Protein AF-A0A430QRF0-F1 (afdb_monomer_lite)

Structure (mmCIF, N/CA/C/O backbone):
data_AF-A0A430QRF0-F1
#
_entry.id   AF-A0A430QRF0-F1
#
loop_
_atom_site.group_PDB
_atom_site.id
_atom_site.type_symbol
_atom_site.label_atom_id
_atom_site.label_alt_id
_atom_site.label_comp_id
_atom_site.label_asym_id
_atom_site.label_entity_id
_atom_site.label_seq_id
_atom_site.pdbx_PDB_ins_code
_atom_site.Cartn_x
_atom_site.Cartn_y
_atom_site.Cartn_z
_atom_site.occupancy
_atom_site.B_iso_or_equiv
_atom_site.auth_seq_id
_atom_site.auth_comp_id
_atom_site.auth_asym_id
_atom_site.auth_atom_id
_atom_site.pdbx_PDB_model_num
ATOM 1 N N . ARG A 1 1 ? 27.141 -0.034 -28.217 1.00 48.72 1 ARG A N 1
ATOM 2 C CA . ARG A 1 1 ? 25.993 0.742 -27.684 1.00 48.72 1 ARG A CA 1
ATOM 3 C C . ARG A 1 1 ? 25.628 0.116 -26.347 1.00 48.72 1 ARG A C 1
ATOM 5 O O . ARG A 1 1 ? 25.313 -1.065 -26.361 1.00 48.72 1 ARG A O 1
ATOM 12 N N . GLN A 1 2 ? 25.743 0.831 -25.224 1.00 51.09 2 GLN A N 1
ATOM 13 C CA . GLN A 1 2 ? 25.162 0.348 -23.965 1.00 51.09 2 GLN A CA 1
ATOM 14 C C . GLN A 1 2 ? 23.651 0.252 -24.172 1.00 51.09 2 GLN A C 1
ATOM 16 O O . GLN A 1 2 ? 23.022 1.225 -24.588 1.00 51.09 2 GLN A O 1
ATOM 21 N N . VAL A 1 3 ? 23.090 -0.938 -23.986 1.00 66.44 3 VAL A N 1
ATOM 22 C CA . VAL A 1 3 ? 21.640 -1.117 -23.996 1.00 66.44 3 VAL A CA 1
ATOM 23 C C . VAL A 1 3 ? 21.141 -0.583 -22.659 1.00 66.44 3 VAL A C 1
ATOM 25 O O . VAL A 1 3 ? 21.601 -1.033 -21.611 1.00 66.44 3 VAL A O 1
ATOM 28 N N . ASN A 1 4 ? 20.259 0.418 -22.687 1.00 80.94 4 ASN A N 1
ATOM 29 C CA . ASN A 1 4 ? 19.573 0.836 -21.473 1.00 80.94 4 ASN A CA 1
ATOM 30 C C . ASN A 1 4 ? 18.573 -0.265 -21.098 1.00 80.94 4 ASN A C 1
ATOM 32 O O . ASN A 1 4 ? 17.562 -0.435 -21.777 1.00 80.94 4 ASN A O 1
ATOM 36 N N . ASN A 1 5 ? 18.899 -1.025 -20.055 1.00 89.75 5 ASN A N 1
ATOM 37 C CA . ASN A 1 5 ? 18.085 -2.120 -19.524 1.00 89.75 5 ASN A CA 1
ATOM 38 C C . ASN A 1 5 ? 17.090 -1.641 -18.446 1.00 89.75 5 ASN A C 1
ATOM 40 O O . ASN A 1 5 ? 16.493 -2.460 -17.751 1.00 89.75 5 ASN A O 1
ATOM 44 N N . TRP A 1 6 ? 16.939 -0.324 -18.269 1.00 93.00 6 TRP A N 1
ATOM 45 C CA . TRP A 1 6 ? 15.932 0.261 -17.389 1.00 93.00 6 TRP A CA 1
ATOM 46 C C . TRP A 1 6 ? 14.626 0.492 -18.136 1.00 93.00 6 TRP A C 1
ATOM 48 O O . TRP A 1 6 ? 14.606 1.033 -19.243 1.00 93.00 6 TRP A O 1
ATOM 58 N N . HIS A 1 7 ? 13.534 0.090 -17.498 1.00 93.19 7 HIS A N 1
ATOM 59 C CA . HIS A 1 7 ? 12.187 0.165 -18.034 1.00 93.19 7 HIS A CA 1
ATOM 60 C C . HIS A 1 7 ? 11.284 0.900 -17.046 1.00 93.19 7 HIS A C 1
ATOM 62 O O . HIS A 1 7 ? 11.226 0.537 -15.872 1.00 93.19 7 HIS A O 1
ATOM 68 N N . SER A 1 8 ? 10.568 1.921 -17.514 1.00 93.94 8 SER A N 1
ATOM 69 C CA . SER A 1 8 ? 9.625 2.670 -16.682 1.00 93.94 8 SER A CA 1
ATOM 70 C C . SER A 1 8 ? 8.331 1.884 -16.464 1.00 93.94 8 SER A C 1
ATOM 72 O O . SER A 1 8 ? 7.794 1.264 -17.385 1.00 93.94 8 SER A O 1
ATOM 74 N N . ILE A 1 9 ? 7.814 1.938 -15.243 1.00 95.44 9 ILE A N 1
ATOM 75 C CA . ILE A 1 9 ? 6.482 1.465 -14.881 1.00 95.44 9 ILE A CA 1
ATOM 76 C C . ILE A 1 9 ? 5.487 2.575 -15.262 1.00 95.44 9 ILE A C 1
ATOM 78 O O . ILE A 1 9 ? 5.660 3.707 -14.809 1.00 95.44 9 ILE A O 1
ATOM 82 N N . PRO A 1 10 ? 4.460 2.299 -16.087 1.00 93.44 10 PRO A N 1
ATOM 83 C CA . PRO A 1 10 ? 3.543 3.314 -16.604 1.00 93.44 10 PRO A CA 1
ATOM 84 C C . PRO A 1 10 ? 2.460 3.677 -15.573 1.00 93.44 10 PRO A C 1
ATOM 86 O O . PRO A 1 10 ? 1.271 3.483 -15.811 1.00 93.44 10 PRO A O 1
ATOM 89 N N . VAL A 1 11 ? 2.874 4.168 -14.405 1.00 94.94 11 VAL A N 1
ATOM 90 C CA . VAL A 1 11 ? 1.997 4.626 -13.318 1.00 94.94 11 VAL A CA 1
ATOM 91 C C . VAL A 1 11 ? 2.372 6.061 -12.966 1.00 94.94 11 VAL A C 1
ATOM 93 O O . VAL A 1 11 ? 3.556 6.400 -12.941 1.00 94.94 11 VAL A O 1
ATOM 96 N N . ASP A 1 12 ? 1.365 6.904 -12.726 1.00 93.25 12 ASP A N 1
ATOM 97 C CA . ASP A 1 12 ? 1.581 8.292 -12.317 1.00 93.25 12 ASP A CA 1
ATOM 98 C C . ASP A 1 12 ? 2.392 8.322 -11.005 1.00 93.25 12 ASP A C 1
ATOM 100 O O . ASP A 1 12 ? 2.060 7.583 -10.074 1.00 93.25 12 ASP A O 1
ATOM 104 N N . PRO A 1 13 ? 3.440 9.149 -10.887 1.00 90.94 13 PRO A N 1
ATOM 105 C CA . PRO A 1 13 ? 4.227 9.253 -9.657 1.00 90.94 13 PRO A CA 1
ATOM 106 C C . PRO A 1 13 ? 3.409 9.665 -8.418 1.00 90.94 13 PRO A C 1
ATOM 108 O O . PRO A 1 13 ? 3.788 9.349 -7.292 1.00 90.94 13 PRO A O 1
ATOM 111 N N . GLN A 1 14 ? 2.240 10.294 -8.598 1.00 89.69 14 GLN A N 1
ATOM 112 C CA . GLN A 1 14 ? 1.289 10.557 -7.509 1.00 89.69 14 GLN A CA 1
ATOM 113 C C . GLN A 1 14 ? 0.604 9.289 -6.978 1.00 89.69 14 GLN A C 1
ATOM 115 O O . GLN A 1 14 ? 0.153 9.280 -5.832 1.00 89.69 14 GLN A O 1
ATOM 120 N N . ASP A 1 15 ? 0.560 8.229 -7.788 1.00 94.56 15 ASP A N 1
ATOM 121 C CA . ASP A 1 15 ? -0.018 6.920 -7.473 1.00 94.56 15 ASP A CA 1
ATOM 122 C C . ASP A 1 15 ? 1.041 5.850 -7.171 1.00 94.56 15 ASP A C 1
ATOM 124 O O . ASP A 1 15 ? 0.696 4.740 -6.745 1.00 94.56 15 ASP A O 1
ATOM 128 N N . PHE A 1 16 ? 2.325 6.155 -7.388 1.00 96.88 16 PHE A N 1
ATOM 129 C CA . PHE A 1 16 ? 3.428 5.280 -7.012 1.00 96.88 16 PHE A CA 1
ATOM 130 C C . PHE A 1 16 ? 4.724 6.041 -6.699 1.00 96.88 16 PHE A C 1
ATOM 132 O O . PHE A 1 16 ? 5.455 6.479 -7.586 1.00 96.88 16 PHE A O 1
ATOM 139 N N . ASN A 1 17 ? 5.052 6.090 -5.412 1.00 95.94 17 ASN A N 1
ATOM 140 C CA . ASN A 1 17 ? 6.322 6.560 -4.889 1.00 95.94 17 ASN A CA 1
ATOM 141 C C . ASN A 1 17 ? 7.080 5.384 -4.261 1.00 95.94 17 ASN A C 1
ATOM 143 O O . ASN A 1 17 ? 6.614 4.752 -3.308 1.00 95.94 17 ASN A O 1
ATOM 147 N N . LEU A 1 18 ? 8.248 5.066 -4.815 1.00 96.44 18 LEU A N 1
ATOM 148 C CA . LEU A 1 18 ? 9.056 3.920 -4.415 1.00 96.44 18 LEU A CA 1
ATOM 149 C C . LEU A 1 18 ? 9.612 4.093 -3.001 1.00 96.44 18 LEU A C 1
ATOM 151 O O . LEU A 1 18 ? 9.604 3.144 -2.216 1.00 96.44 18 LEU A O 1
ATOM 155 N N 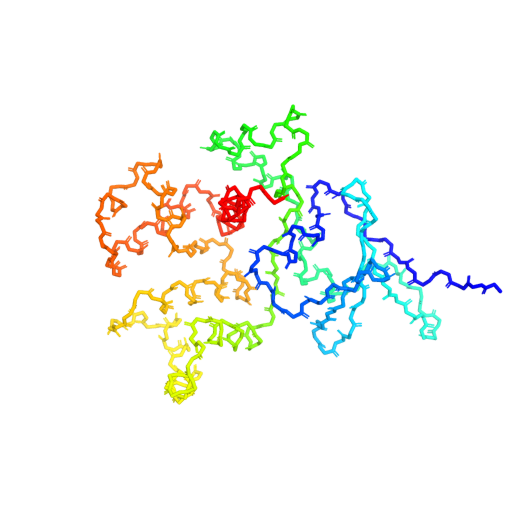. PHE A 1 19 ? 10.077 5.298 -2.664 1.00 93.75 19 PHE A N 1
ATOM 156 C CA . PHE A 1 19 ? 10.703 5.569 -1.375 1.00 93.75 19 PHE A CA 1
ATOM 157 C C . PHE A 1 19 ? 9.706 5.433 -0.223 1.00 93.75 19 PHE A C 1
ATOM 159 O O . PHE A 1 19 ? 9.991 4.718 0.741 1.00 93.75 19 PHE A O 1
ATOM 166 N N . SER A 1 20 ? 8.542 6.081 -0.320 1.00 93.56 20 SER A N 1
ATOM 167 C CA . SER A 1 20 ? 7.502 6.022 0.709 1.00 93.56 20 SER A CA 1
ATOM 168 C C . SER A 1 20 ? 6.922 4.613 0.824 1.00 93.56 20 SER A C 1
ATOM 170 O O . SER A 1 20 ? 6.750 4.111 1.933 1.00 93.56 20 SER A O 1
ATOM 172 N N . THR A 1 21 ? 6.739 3.915 -0.302 1.00 96.56 21 THR A N 1
ATOM 173 C CA . THR A 1 21 ? 6.274 2.522 -0.331 1.00 96.56 21 THR A CA 1
ATOM 174 C C . THR A 1 21 ? 7.248 1.584 0.385 1.00 96.56 21 THR A C 1
ATOM 176 O O . THR A 1 21 ? 6.840 0.864 1.297 1.00 96.56 21 THR A O 1
ATOM 179 N N . LEU A 1 22 ? 8.538 1.598 0.035 1.00 93.94 22 LEU A N 1
ATOM 180 C CA . LEU A 1 22 ? 9.517 0.656 0.594 1.00 93.94 22 LEU A CA 1
ATOM 181 C C . LEU A 1 22 ? 9.973 1.013 2.019 1.00 93.94 22 LEU A C 1
ATOM 183 O O . LEU A 1 22 ? 10.337 0.116 2.773 1.00 93.94 22 LEU A O 1
ATOM 187 N N . ASN A 1 23 ? 9.886 2.284 2.432 1.00 89.50 23 ASN A N 1
ATOM 188 C CA . ASN A 1 23 ? 10.209 2.724 3.801 1.00 89.50 23 ASN A CA 1
ATOM 189 C C . ASN A 1 23 ? 8.992 2.855 4.730 1.00 89.50 23 ASN A C 1
ATOM 191 O O . ASN A 1 23 ? 9.114 3.375 5.842 1.00 89.50 23 ASN A O 1
ATOM 195 N N . SER A 1 24 ? 7.823 2.381 4.305 1.00 89.44 24 SER A N 1
ATOM 196 C CA . SER A 1 24 ? 6.582 2.455 5.089 1.00 89.44 24 SER A CA 1
ATOM 197 C C . SER A 1 24 ? 6.521 1.506 6.291 1.00 89.44 24 SER A C 1
ATOM 199 O O . SER A 1 24 ? 5.570 1.557 7.065 1.00 89.44 24 SER A O 1
ATOM 201 N N . GLY A 1 25 ? 7.523 0.636 6.464 1.00 84.12 25 GLY A N 1
ATOM 202 C CA . GLY A 1 25 ? 7.520 -0.417 7.483 1.00 84.12 25 GLY A CA 1
ATOM 203 C C . GLY A 1 25 ? 6.726 -1.665 7.084 1.00 84.12 25 GLY A C 1
ATOM 204 O O . GLY A 1 25 ? 6.514 -2.535 7.923 1.00 84.12 25 GLY A O 1
ATOM 205 N N . GLN A 1 26 ? 6.295 -1.758 5.821 1.00 89.50 26 GLN A N 1
ATOM 206 C CA . GLN A 1 26 ? 5.634 -2.943 5.272 1.00 89.50 26 GLN A CA 1
ATOM 207 C C . GLN A 1 26 ? 6.632 -4.058 4.944 1.00 89.50 26 GLN A C 1
ATOM 209 O O . GLN A 1 26 ? 6.412 -5.208 5.312 1.00 89.50 26 GLN A O 1
ATOM 214 N N . ALA A 1 27 ? 7.729 -3.718 4.262 1.00 86.38 27 ALA A N 1
ATOM 215 C CA . ALA A 1 27 ? 8.743 -4.664 3.810 1.00 86.38 27 ALA A CA 1
ATOM 216 C C . ALA A 1 27 ? 10.122 -4.303 4.371 1.00 86.38 27 ALA A C 1
ATOM 218 O O . ALA A 1 27 ? 10.497 -3.135 4.423 1.00 86.38 27 ALA A O 1
ATOM 219 N N . PHE A 1 28 ? 10.899 -5.323 4.742 1.00 82.00 28 PHE A N 1
ATOM 220 C CA . PHE A 1 28 ? 12.223 -5.162 5.367 1.00 82.00 28 PHE A CA 1
ATOM 221 C C . PHE A 1 28 ? 13.375 -5.720 4.520 1.00 82.00 28 PHE A C 1
ATOM 223 O O . PHE A 1 28 ? 14.532 -5.662 4.924 1.00 82.00 28 PHE A O 1
ATOM 230 N N . ARG A 1 29 ? 13.065 -6.286 3.347 1.00 84.31 29 ARG A N 1
ATOM 231 C CA . ARG A 1 29 ? 14.031 -6.979 2.473 1.00 84.31 29 ARG A CA 1
ATOM 232 C C . ARG A 1 29 ? 14.581 -6.110 1.345 1.00 84.31 29 ARG A C 1
ATOM 234 O O . ARG A 1 29 ? 15.405 -6.574 0.564 1.00 84.31 29 ARG A O 1
ATOM 241 N N . TRP A 1 30 ? 14.109 -4.873 1.247 1.00 91.19 30 TRP A N 1
ATOM 242 C CA . TRP A 1 30 ? 14.588 -3.917 0.263 1.00 91.19 30 TRP A CA 1
ATOM 243 C C . TRP A 1 30 ? 15.784 -3.162 0.825 1.00 91.19 30 TRP A C 1
ATOM 245 O O . TRP A 1 30 ? 15.688 -2.507 1.861 1.00 91.19 30 TRP A O 1
ATOM 255 N N . ILE A 1 31 ? 16.916 -3.263 0.137 1.00 90.31 31 ILE A N 1
ATOM 256 C CA . ILE A 1 31 ? 18.163 -2.605 0.514 1.00 90.31 31 ILE A CA 1
ATOM 257 C C . ILE A 1 31 ? 18.412 -1.474 -0.475 1.00 90.31 31 ILE A C 1
ATOM 259 O O . ILE A 1 31 ? 18.453 -1.697 -1.685 1.00 90.31 31 ILE A O 1
ATOM 263 N N . PHE A 1 32 ? 18.588 -0.260 0.038 1.00 92.94 32 PHE A N 1
ATOM 264 C CA . PHE A 1 32 ? 18.951 0.886 -0.782 1.00 92.94 32 PHE A CA 1
ATOM 265 C C . PHE A 1 32 ? 20.471 0.976 -0.952 1.00 92.94 32 PHE A C 1
ATOM 267 O O . PHE A 1 32 ? 21.218 1.084 0.022 1.00 92.94 32 PHE A O 1
ATOM 274 N N . ASN A 1 33 ? 20.931 0.956 -2.198 1.00 92.75 33 ASN A N 1
ATOM 275 C CA . ASN A 1 33 ? 22.307 1.212 -2.586 1.00 92.75 33 ASN A CA 1
ATOM 276 C C . ASN A 1 33 ? 22.466 2.697 -2.940 1.00 92.75 33 ASN A C 1
ATOM 278 O O . ASN A 1 33 ? 22.107 3.130 -4.035 1.00 92.75 33 ASN A O 1
ATOM 282 N N . SER A 1 34 ? 23.038 3.474 -2.019 1.00 92.25 34 SER A N 1
ATOM 283 C CA . SER A 1 34 ? 23.223 4.922 -2.182 1.00 92.25 34 SER A CA 1
ATOM 284 C C . SER A 1 34 ? 24.232 5.303 -3.267 1.00 92.25 34 SER A C 1
ATOM 286 O O . SER A 1 34 ? 24.123 6.382 -3.838 1.00 92.25 34 SER A O 1
ATOM 288 N N . THR A 1 35 ? 25.198 4.434 -3.583 1.00 93.56 35 THR A N 1
ATOM 289 C CA . THR A 1 35 ? 26.180 4.683 -4.651 1.00 93.56 35 THR A CA 1
ATOM 290 C C . THR A 1 35 ? 25.537 4.612 -6.032 1.00 93.56 35 THR A C 1
ATOM 292 O O . THR A 1 35 ? 25.904 5.375 -6.919 1.00 93.56 35 THR A O 1
ATOM 295 N N . LEU A 1 36 ? 24.583 3.697 -6.214 1.00 92.56 36 LEU A N 1
ATOM 296 C CA . LEU A 1 36 ? 23.879 3.504 -7.482 1.00 92.56 36 LEU A CA 1
ATOM 297 C C . LEU A 1 36 ? 22.540 4.251 -7.549 1.00 92.56 36 LEU A C 1
ATOM 299 O O . LEU A 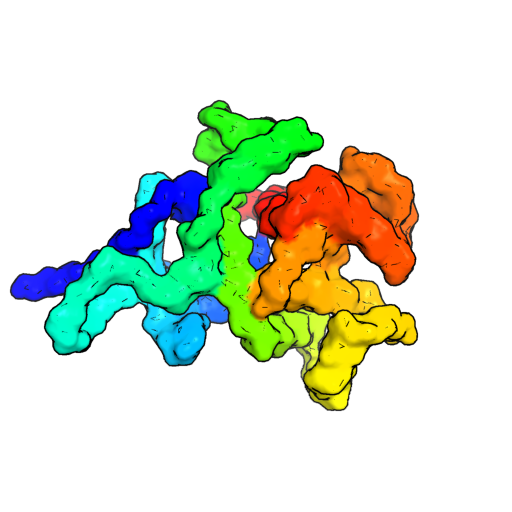1 36 ? 21.989 4.391 -8.637 1.00 92.56 36 LEU A O 1
ATOM 303 N N . ASN A 1 37 ? 22.038 4.742 -6.412 1.00 94.19 37 ASN A N 1
ATOM 304 C CA . ASN A 1 37 ? 20.685 5.277 -6.251 1.00 94.19 37 ASN A CA 1
ATOM 305 C C . ASN A 1 37 ? 19.603 4.255 -6.651 1.00 94.19 37 ASN A C 1
ATOM 307 O O . ASN A 1 37 ? 18.706 4.533 -7.446 1.00 94.19 37 ASN A O 1
ATOM 311 N N . GLU A 1 38 ? 19.719 3.036 -6.122 1.00 95.94 38 GLU A N 1
ATOM 312 C CA . GLU A 1 38 ? 18.862 1.904 -6.482 1.00 95.94 38 GLU A CA 1
ATOM 313 C C . GLU A 1 38 ? 18.392 1.128 -5.256 1.00 95.94 38 GLU A C 1
ATOM 315 O O . GLU A 1 38 ? 19.115 0.971 -4.278 1.00 95.94 38 GLU A O 1
ATOM 320 N N . TRP A 1 39 ? 17.199 0.563 -5.354 1.00 96.31 39 TRP A N 1
ATOM 321 C CA . TRP A 1 39 ? 16.641 -0.401 -4.423 1.00 96.31 39 TRP A CA 1
ATOM 322 C C . TRP A 1 39 ? 16.834 -1.812 -4.955 1.00 96.31 39 TRP A C 1
ATOM 324 O O . TRP A 1 39 ? 16.454 -2.108 -6.086 1.00 96.31 39 TRP A O 1
ATOM 334 N N . HIS A 1 40 ? 17.388 -2.696 -4.133 1.00 95.12 40 HIS A N 1
ATOM 335 C CA . HIS A 1 40 ? 17.560 -4.112 -4.447 1.00 95.12 40 HIS A CA 1
ATOM 336 C C . HIS A 1 40 ? 16.677 -4.944 -3.524 1.00 95.12 40 HIS A C 1
ATOM 338 O O . HIS A 1 40 ? 16.671 -4.731 -2.312 1.00 95.12 40 HIS A O 1
ATOM 344 N N . GLY A 1 41 ? 15.924 -5.882 -4.086 1.00 92.50 41 GLY A N 1
ATOM 345 C CA . GLY A 1 41 ? 15.008 -6.729 -3.329 1.00 92.50 41 GLY A CA 1
ATOM 346 C C . GLY A 1 41 ? 14.665 -8.002 -4.085 1.00 92.50 41 GLY A C 1
ATOM 347 O O . GLY A 1 41 ? 14.983 -8.135 -5.264 1.00 92.50 41 GLY A O 1
ATOM 348 N N . VAL A 1 42 ? 14.034 -8.952 -3.400 1.00 90.00 42 VAL A N 1
ATOM 349 C CA . VAL A 1 42 ? 13.642 -10.239 -3.987 1.00 90.00 42 VAL A CA 1
ATOM 350 C C . VAL A 1 42 ? 12.123 -10.370 -3.961 1.00 90.00 42 VAL A C 1
ATOM 352 O O . VAL A 1 42 ? 11.505 -10.183 -2.915 1.00 90.00 42 VAL A O 1
ATOM 355 N N . ILE A 1 43 ? 11.522 -10.704 -5.100 1.00 92.25 43 ILE A N 1
ATOM 356 C CA . ILE A 1 43 ? 10.089 -11.014 -5.224 1.00 92.25 43 ILE A CA 1
ATOM 357 C C . ILE A 1 43 ? 9.988 -12.360 -5.937 1.00 92.25 43 ILE A C 1
ATOM 359 O O . ILE A 1 43 ? 10.613 -12.526 -6.982 1.00 92.25 43 ILE A O 1
ATOM 363 N N . ASN A 1 44 ? 9.240 -13.314 -5.375 1.00 87.12 44 ASN A N 1
ATOM 364 C CA . ASN A 1 44 ? 9.036 -14.652 -5.953 1.00 87.12 44 ASN A CA 1
ATOM 365 C C . ASN A 1 44 ? 10.348 -15.364 -6.351 1.00 87.12 44 ASN A C 1
ATOM 367 O O . ASN A 1 44 ? 10.420 -16.046 -7.369 1.00 87.12 44 ASN A O 1
ATOM 371 N N . GLY A 1 45 ? 11.415 -15.175 -5.565 1.00 85.31 45 GLY A N 1
ATOM 372 C CA . GLY A 1 45 ? 12.739 -15.750 -5.835 1.00 85.31 45 GLY A CA 1
ATOM 373 C C . GLY A 1 45 ? 13.579 -15.015 -6.891 1.00 85.31 45 GLY A C 1
ATOM 374 O O . GLY A 1 45 ? 14.723 -15.402 -7.123 1.00 85.31 45 GLY A O 1
ATOM 375 N N . HIS A 1 46 ? 13.072 -13.937 -7.495 1.00 89.69 46 HIS A N 1
ATOM 376 C CA . HIS A 1 46 ? 13.796 -13.123 -8.474 1.00 89.69 46 HIS A CA 1
ATOM 377 C C . HIS A 1 46 ? 14.384 -11.858 -7.843 1.00 89.69 46 HIS A C 1
ATOM 379 O O . HIS A 1 46 ? 13.690 -11.132 -7.130 1.00 89.69 46 HIS A O 1
ATOM 385 N N . LEU A 1 47 ? 15.659 -11.572 -8.131 1.00 92.38 47 LEU A N 1
ATOM 386 C CA . LEU A 1 47 ? 16.307 -10.316 -7.748 1.00 92.38 47 LEU A CA 1
ATOM 387 C C . LEU A 1 47 ? 15.823 -9.179 -8.653 1.00 92.38 47 LEU A C 1
ATOM 389 O O . LEU A 1 47 ? 16.023 -9.208 -9.867 1.00 92.38 47 LEU A O 1
ATOM 393 N N . TRP A 1 48 ? 15.273 -8.143 -8.036 1.00 95.75 48 TRP A N 1
ATOM 394 C CA . TRP A 1 48 ? 14.828 -6.923 -8.687 1.00 95.75 48 TRP A CA 1
ATOM 395 C C . TRP A 1 48 ? 15.702 -5.747 -8.277 1.00 95.75 48 TRP A C 1
ATOM 397 O O . TRP A 1 48 ? 16.028 -5.571 -7.101 1.00 95.75 48 TRP A O 1
ATOM 407 N N . ARG A 1 49 ? 16.047 -4.913 -9.262 1.00 96.81 49 ARG A N 1
ATOM 408 C CA . ARG A 1 49 ? 16.638 -3.593 -9.034 1.00 96.81 49 ARG A CA 1
ATOM 409 C C . ARG A 1 49 ? 15.638 -2.550 -9.494 1.00 96.81 49 ARG A C 1
ATOM 411 O O . ARG A 1 49 ? 15.208 -2.591 -10.645 1.00 96.81 49 ARG A O 1
ATOM 418 N N . LEU A 1 50 ? 15.272 -1.647 -8.600 1.00 97.88 50 LEU A N 1
ATOM 419 C CA . LEU A 1 50 ? 14.312 -0.579 -8.837 1.00 97.88 50 LEU A CA 1
ATOM 420 C C . LEU A 1 50 ? 14.972 0.768 -8.573 1.00 97.88 50 LEU A C 1
ATOM 422 O O . LEU A 1 50 ? 15.874 0.866 -7.745 1.00 97.88 50 LEU A O 1
ATOM 426 N N . ARG A 1 51 ? 14.510 1.821 -9.233 1.00 97.25 51 ARG A N 1
ATOM 427 C CA . ARG A 1 51 ? 14.917 3.188 -8.905 1.00 97.25 51 ARG A CA 1
ATOM 428 C C . ARG A 1 51 ? 13.809 4.176 -9.222 1.00 97.25 51 ARG A C 1
ATOM 430 O O . ARG A 1 51 ? 12.916 3.890 -10.013 1.00 97.25 51 ARG A O 1
ATOM 437 N N . GLN A 1 52 ? 13.902 5.344 -8.613 1.00 96.62 52 GLN A N 1
ATOM 438 C CA . GLN A 1 52 ? 13.080 6.504 -8.918 1.00 96.62 52 GLN A CA 1
ATOM 439 C C . GLN A 1 52 ? 13.988 7.720 -8.744 1.00 96.62 52 GLN A C 1
ATOM 441 O O . GLN A 1 52 ? 14.587 7.883 -7.684 1.00 96.62 52 GLN A O 1
ATOM 446 N N . MET A 1 53 ? 14.185 8.489 -9.816 1.00 91.75 53 MET A N 1
ATOM 447 C CA . MET A 1 53 ? 15.168 9.581 -9.825 1.00 91.75 53 MET A CA 1
ATOM 448 C C . MET A 1 53 ? 14.714 10.738 -8.931 1.00 91.75 53 MET A C 1
ATOM 450 O O . MET A 1 53 ? 15.471 11.189 -8.078 1.00 91.75 53 MET A O 1
ATOM 454 N N . GLU A 1 54 ? 13.459 11.149 -9.093 1.00 91.94 54 GLU A N 1
ATOM 455 C CA . GLU A 1 54 ? 12.749 12.104 -8.247 1.00 91.94 54 GLU A CA 1
ATOM 456 C C . GLU A 1 54 ? 11.311 11.616 -8.037 1.00 91.94 54 GLU A C 1
ATOM 458 O O . GLU A 1 54 ? 10.787 10.855 -8.854 1.00 91.94 54 GLU A O 1
ATOM 463 N N . ASP A 1 55 ? 10.633 12.107 -6.997 1.00 90.81 55 ASP A N 1
ATOM 464 C CA . ASP A 1 55 ? 9.223 11.782 -6.714 1.00 90.81 55 ASP A CA 1
ATOM 465 C C . ASP A 1 55 ? 8.272 12.170 -7.861 1.00 90.81 55 ASP A C 1
ATOM 467 O O . ASP A 1 55 ? 7.157 11.667 -7.942 1.00 90.81 55 ASP A O 1
ATOM 471 N N . SER A 1 56 ? 8.710 13.063 -8.755 1.00 90.88 56 SER A N 1
ATOM 472 C CA . SER A 1 56 ? 7.992 13.493 -9.960 1.00 90.88 56 SER A CA 1
ATOM 473 C C . SER A 1 56 ? 8.205 12.565 -11.166 1.00 90.88 56 SER A C 1
ATOM 475 O O . SER A 1 56 ? 7.571 12.747 -12.207 1.00 90.88 56 SER A O 1
ATOM 477 N N . ASN A 1 57 ? 9.109 11.586 -11.065 1.00 94.38 57 ASN A N 1
ATOM 478 C CA . ASN A 1 57 ? 9.434 10.648 -12.133 1.00 94.38 57 ASN A CA 1
ATOM 479 C C . ASN A 1 57 ? 8.784 9.279 -11.898 1.00 94.38 57 ASN A C 1
ATOM 481 O O . ASN A 1 57 ? 8.593 8.876 -10.749 1.00 94.38 57 ASN A O 1
ATOM 485 N N . PRO A 1 58 ? 8.475 8.526 -12.969 1.00 95.81 58 PRO A N 1
ATOM 486 C CA . PRO A 1 58 ? 7.985 7.162 -12.830 1.00 95.81 58 PRO A CA 1
ATOM 487 C C . PRO A 1 58 ? 9.049 6.255 -12.202 1.00 95.81 58 PRO A C 1
ATOM 489 O O . PRO A 1 58 ? 10.253 6.440 -12.399 1.00 95.81 58 PRO A O 1
ATOM 492 N N . VAL A 1 59 ? 8.589 5.231 -11.487 1.00 97.38 59 VAL A N 1
ATOM 493 C CA . VAL A 1 59 ? 9.453 4.160 -10.983 1.00 97.38 59 VAL A CA 1
ATOM 494 C C . VAL A 1 59 ? 9.979 3.333 -12.156 1.00 97.38 59 VAL A C 1
ATOM 496 O O . VAL A 1 59 ? 9.232 2.988 -13.071 1.00 97.38 59 VAL A O 1
ATOM 499 N N . GLU A 1 60 ? 11.259 2.981 -12.125 1.00 96.69 60 GLU A N 1
ATOM 500 C CA . GLU A 1 60 ? 11.912 2.156 -13.139 1.00 96.69 60 GLU A CA 1
ATOM 501 C C . GLU A 1 60 ? 12.412 0.839 -12.544 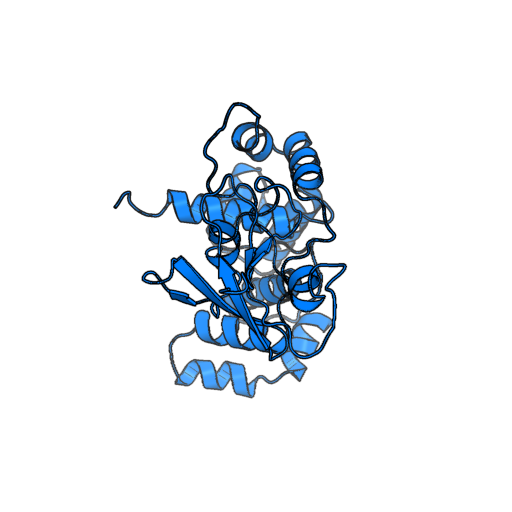1.00 96.69 60 GLU A C 1
ATOM 503 O O . GLU A 1 60 ? 12.844 0.792 -11.391 1.00 96.69 60 GLU A O 1
ATOM 508 N N . TYR A 1 61 ? 12.412 -0.222 -13.349 1.00 95.81 61 TYR A N 1
ATOM 509 C CA . TYR A 1 61 ? 13.013 -1.511 -13.011 1.00 95.81 61 TYR A CA 1
ATOM 510 C C . TYR A 1 61 ? 14.106 -1.890 -14.007 1.00 95.81 61 TYR A C 1
ATOM 512 O O . TYR A 1 61 ? 14.010 -1.611 -15.204 1.00 95.81 61 TYR A O 1
ATOM 520 N N . TYR A 1 62 ? 15.151 -2.541 -13.506 1.00 93.62 62 TYR A N 1
ATOM 521 C CA . TYR A 1 62 ? 16.191 -3.133 -14.333 1.00 93.62 62 TYR A CA 1
ATOM 522 C C . TYR A 1 62 ? 15.740 -4.510 -14.812 1.00 93.62 62 TYR A C 1
ATOM 524 O O . TYR A 1 62 ? 15.373 -5.364 -14.003 1.00 93.62 62 TYR A O 1
ATOM 532 N N . PHE A 1 63 ? 15.823 -4.752 -16.115 1.00 87.81 63 PHE A N 1
ATOM 533 C CA . PHE A 1 63 ? 15.581 -6.065 -16.694 1.00 87.81 63 PHE A CA 1
ATOM 534 C C . PHE A 1 63 ? 16.561 -6.326 -17.833 1.00 87.81 63 PHE A C 1
ATOM 536 O O . PHE A 1 63 ? 16.553 -5.652 -18.863 1.00 87.81 63 PHE A O 1
ATOM 543 N N . GLU A 1 64 ? 17.420 -7.325 -17.657 1.00 79.75 64 GLU A N 1
ATOM 544 C CA . GLU A 1 64 ? 18.334 -7.747 -18.709 1.00 79.75 64 GLU A CA 1
ATOM 545 C C . GLU A 1 64 ? 17.609 -8.705 -19.654 1.00 79.75 64 GLU A C 1
ATOM 547 O O . GLU A 1 64 ? 17.187 -9.797 -19.270 1.00 79.75 64 GLU A O 1
ATOM 552 N N . LYS A 1 65 ? 17.428 -8.279 -20.908 1.00 66.12 65 LYS A N 1
ATOM 553 C CA . LYS A 1 65 ? 16.790 -9.105 -21.936 1.00 66.12 65 LYS A CA 1
ATOM 554 C C . LYS A 1 65 ? 17.664 -10.312 -22.264 1.00 66.12 65 LYS A C 1
ATOM 556 O O . LYS A 1 65 ? 18.505 -10.247 -23.157 1.00 66.12 65 LYS A O 1
ATOM 561 N N . ASN A 1 66 ? 17.392 -11.441 -21.626 1.00 55.47 66 ASN A N 1
ATOM 562 C CA . ASN A 1 66 ? 17.846 -12.727 -22.130 1.00 55.47 66 ASN A CA 1
ATOM 563 C C . ASN A 1 66 ? 16.873 -13.190 -23.228 1.00 55.47 66 ASN A C 1
ATOM 565 O O . ASN A 1 66 ? 15.697 -13.418 -22.970 1.00 55.47 66 ASN A O 1
ATOM 569 N N . LEU A 1 67 ? 17.376 -13.300 -24.465 1.00 47.72 67 LEU A N 1
ATOM 570 C CA . LEU A 1 67 ? 16.727 -13.950 -25.617 1.00 47.72 67 LEU A CA 1
ATOM 571 C C . LEU A 1 67 ? 15.376 -13.356 -26.073 1.00 47.72 67 LEU A C 1
ATOM 573 O O . LEU A 1 67 ? 14.318 -13.905 -25.802 1.00 47.72 67 LEU A O 1
ATOM 577 N N . GLY A 1 68 ? 15.403 -12.286 -26.876 1.00 53.03 68 GLY A N 1
ATOM 578 C CA . GLY A 1 68 ? 14.347 -11.991 -27.869 1.00 53.03 68 GLY A CA 1
ATOM 579 C C . GLY A 1 68 ? 12.944 -11.608 -27.368 1.00 53.03 68 GLY A C 1
ATOM 580 O O . GLY A 1 68 ? 12.114 -11.206 -28.183 1.00 53.03 68 GLY A O 1
ATOM 581 N N . ILE A 1 69 ? 12.667 -11.666 -26.064 1.00 54.12 69 ILE A N 1
ATOM 582 C CA . ILE A 1 69 ? 11.369 -11.287 -25.500 1.00 54.12 69 ILE A CA 1
ATOM 583 C C . ILE A 1 69 ? 11.263 -9.755 -25.479 1.00 54.12 69 ILE A C 1
ATOM 585 O O . ILE A 1 69 ? 12.010 -9.051 -24.793 1.00 54.12 69 ILE A O 1
ATOM 589 N N . LYS A 1 70 ? 10.320 -9.210 -26.252 1.00 55.84 70 LYS A N 1
ATOM 590 C CA . LYS A 1 70 ? 9.827 -7.848 -26.029 1.00 55.84 70 LYS A CA 1
ATOM 591 C C . LYS A 1 70 ? 8.887 -7.906 -24.827 1.00 55.84 70 LYS A C 1
ATOM 593 O O . LYS A 1 70 ? 7.849 -8.550 -24.924 1.00 55.84 70 LYS A O 1
ATOM 598 N N . LEU A 1 71 ? 9.231 -7.236 -23.727 1.00 63.41 71 LEU A N 1
ATOM 599 C CA . LEU A 1 71 ? 8.225 -6.910 -22.718 1.00 63.41 71 LEU A CA 1
ATOM 600 C C . LEU A 1 71 ? 7.187 -6.002 -23.384 1.00 63.41 71 LEU A C 1
ATOM 602 O O . LEU A 1 71 ? 7.528 -4.899 -23.813 1.00 63.41 71 LEU A O 1
ATOM 606 N N . SER A 1 72 ? 5.957 -6.493 -23.518 1.00 67.31 72 SER A N 1
ATOM 607 C CA . SER A 1 72 ? 4.789 -5.658 -23.805 1.00 67.31 72 SER A CA 1
ATOM 608 C C . SER A 1 72 ? 4.324 -4.924 -22.551 1.00 67.31 72 SER A C 1
ATOM 610 O O . SER A 1 72 ? 3.834 -3.806 -22.652 1.00 67.31 72 SER A O 1
ATOM 612 N N . ASP A 1 73 ? 4.538 -5.539 -21.385 1.00 83.31 73 ASP A N 1
ATOM 613 C CA . ASP A 1 73 ? 3.950 -5.145 -20.110 1.00 83.31 73 ASP A CA 1
ATOM 614 C C . ASP A 1 73 ? 4.949 -5.275 -18.958 1.00 83.31 73 ASP A C 1
ATOM 616 O O . ASP A 1 73 ? 5.957 -5.978 -19.058 1.00 83.31 73 ASP A O 1
ATOM 620 N N . VAL A 1 74 ? 4.640 -4.612 -17.842 1.00 90.81 74 VAL A N 1
ATOM 621 C CA . VAL A 1 74 ? 5.379 -4.744 -16.578 1.00 90.81 74 VAL A CA 1
ATOM 622 C C . VAL A 1 74 ? 5.346 -6.210 -16.106 1.00 90.81 74 VAL A C 1
ATOM 624 O O . VAL A 1 74 ? 4.272 -6.821 -16.141 1.00 90.81 74 VAL A O 1
ATOM 627 N N . PRO A 1 75 ? 6.477 -6.777 -15.636 1.00 92.75 75 PRO A N 1
ATOM 628 C CA . PRO A 1 75 ? 6.533 -8.131 -15.090 1.00 92.75 75 PRO A CA 1
ATOM 629 C C . PRO A 1 75 ? 5.449 -8.397 -14.044 1.00 92.75 75 PRO A C 1
ATOM 631 O O . PRO A 1 75 ? 5.181 -7.540 -13.199 1.00 92.75 75 PRO A O 1
ATOM 634 N N . PHE A 1 76 ? 4.862 -9.600 -14.077 1.00 92.56 76 PHE A N 1
ATOM 635 C CA . PHE A 1 76 ? 3.800 -10.001 -13.149 1.00 92.56 76 PHE A CA 1
ATOM 636 C C . PHE A 1 76 ? 4.211 -9.793 -11.690 1.00 92.56 76 PHE A C 1
ATOM 638 O O . PHE A 1 76 ? 3.452 -9.180 -10.951 1.00 92.56 76 PHE A O 1
ATOM 645 N N . ASP A 1 77 ? 5.425 -10.207 -11.320 1.00 93.69 77 ASP A N 1
ATOM 646 C CA . ASP A 1 77 ? 5.958 -10.057 -9.962 1.00 93.69 77 ASP A CA 1
ATOM 647 C C . ASP A 1 77 ? 5.876 -8.611 -9.463 1.00 93.69 77 ASP A C 1
ATOM 649 O O . ASP A 1 77 ? 5.389 -8.363 -8.367 1.00 93.69 77 ASP A O 1
ATOM 653 N N . LEU A 1 78 ? 6.296 -7.638 -10.279 1.00 96.31 78 LEU A N 1
ATOM 654 C CA . LEU A 1 78 ? 6.240 -6.221 -9.913 1.00 96.31 78 LEU A CA 1
ATOM 655 C C . LEU A 1 78 ? 4.802 -5.698 -9.898 1.00 96.31 78 LEU A C 1
ATOM 657 O O . LEU A 1 78 ? 4.424 -4.954 -8.993 1.00 96.31 78 LEU A O 1
ATOM 661 N N . ARG A 1 79 ? 3.995 -6.083 -10.893 1.00 96.06 79 ARG A N 1
ATOM 662 C CA . ARG A 1 79 ? 2.593 -5.662 -10.986 1.00 96.06 79 ARG A CA 1
ATOM 663 C C . ARG A 1 79 ? 1.791 -6.126 -9.775 1.00 96.06 79 ARG A C 1
ATOM 665 O O . ARG A 1 79 ? 1.050 -5.329 -9.211 1.00 96.06 79 ARG A O 1
ATOM 672 N N . ASP A 1 80 ? 1.962 -7.383 -9.391 1.00 96.12 80 ASP A N 1
ATOM 673 C CA . ASP A 1 80 ? 1.270 -8.016 -8.276 1.00 96.12 80 ASP A CA 1
ATOM 674 C C . ASP A 1 80 ? 1.784 -7.497 -6.926 1.00 96.12 80 ASP A C 1
ATOM 676 O O . ASP A 1 80 ? 0.998 -6.985 -6.129 1.00 96.12 80 ASP A O 1
ATOM 680 N N . TYR A 1 81 ? 3.106 -7.507 -6.713 1.00 97.25 81 TYR A N 1
ATOM 681 C CA . TYR A 1 81 ? 3.731 -7.102 -5.450 1.00 97.25 81 TYR A CA 1
ATOM 682 C C . TYR A 1 81 ? 3.417 -5.654 -5.063 1.00 97.25 81 TYR A C 1
ATOM 684 O O . TYR A 1 81 ? 3.152 -5.366 -3.896 1.00 97.25 81 TYR A O 1
ATOM 692 N N . PHE A 1 82 ? 3.418 -4.735 -6.034 1.00 97.75 82 PHE A N 1
ATOM 693 C CA . PHE A 1 82 ? 3.068 -3.334 -5.798 1.00 97.75 82 PHE A CA 1
ATOM 694 C C . PHE A 1 82 ? 1.577 -3.037 -5.999 1.00 97.75 82 PHE A C 1
ATOM 696 O O . PHE A 1 82 ? 1.193 -1.888 -5.809 1.00 97.75 82 PHE A O 1
ATOM 703 N N . ARG A 1 83 ? 0.732 -4.016 -6.363 1.00 97.25 83 ARG A N 1
ATOM 704 C CA . ARG A 1 83 ? -0.715 -3.858 -6.651 1.00 97.25 83 ARG A CA 1
ATOM 705 C C . ARG A 1 83 ? -1.037 -2.851 -7.759 1.00 97.25 83 ARG A C 1
ATOM 707 O O . ARG A 1 83 ? -1.974 -2.055 -7.638 1.00 97.25 83 ARG A O 1
ATOM 714 N N . LEU A 1 84 ? -0.215 -2.793 -8.808 1.00 96.19 84 LEU A N 1
ATOM 715 C CA . LEU A 1 84 ? -0.288 -1.753 -9.849 1.00 96.19 84 LEU A CA 1
ATOM 716 C C . LEU A 1 84 ? -1.598 -1.776 -10.662 1.00 96.19 84 LEU A C 1
ATOM 718 O O . LEU A 1 84 ? -1.858 -0.853 -11.424 1.00 96.19 84 LEU A O 1
ATOM 722 N N . ASP A 1 85 ? -2.416 -2.815 -10.499 1.00 93.94 85 ASP A N 1
ATOM 723 C CA . ASP A 1 85 ? -3.774 -2.939 -11.030 1.00 93.94 85 ASP A CA 1
ATOM 724 C C . ASP A 1 85 ? -4.797 -2.015 -10.343 1.00 93.94 85 ASP A C 1
ATOM 726 O O . ASP A 1 85 ? -5.858 -1.746 -10.904 1.00 93.94 85 ASP A O 1
ATOM 730 N N . MET A 1 86 ? -4.489 -1.502 -9.149 1.00 94.50 86 MET A N 1
ATOM 731 C CA . MET A 1 86 ? -5.379 -0.630 -8.380 1.00 94.50 86 MET A CA 1
ATOM 732 C C . MET A 1 86 ? -5.040 0.853 -8.575 1.00 94.50 86 MET A C 1
ATOM 734 O O . MET A 1 86 ? -3.869 1.222 -8.530 1.00 94.50 86 MET A O 1
ATOM 738 N N . ASN A 1 87 ? -6.044 1.724 -8.725 1.00 94.19 87 ASN A N 1
ATOM 739 C CA . ASN A 1 87 ? -5.841 3.173 -8.840 1.00 94.19 87 ASN A CA 1
ATOM 740 C C . ASN A 1 87 ? -5.823 3.841 -7.450 1.00 94.19 87 ASN A C 1
ATOM 742 O O . ASN A 1 87 ? -6.854 3.905 -6.782 1.00 94.19 87 ASN A O 1
ATOM 746 N N . LEU A 1 88 ? -4.659 4.329 -7.006 1.00 95.38 88 LEU A N 1
ATOM 747 C CA . LEU A 1 88 ? -4.517 4.936 -5.677 1.00 95.38 88 LEU A CA 1
ATOM 748 C C . LEU A 1 88 ? -5.250 6.281 -5.583 1.00 95.38 88 LEU A C 1
ATOM 750 O O . LEU A 1 88 ? -5.901 6.548 -4.576 1.00 95.38 88 LEU A O 1
ATOM 754 N N . SER A 1 89 ? -5.199 7.103 -6.629 1.00 93.69 89 SER A N 1
ATOM 755 C CA . SER A 1 89 ? -5.883 8.395 -6.683 1.00 93.69 89 SER A CA 1
ATOM 756 C C . SER A 1 89 ? -7.389 8.279 -6.459 1.00 93.69 89 SER A C 1
ATOM 758 O O . SER A 1 89 ? -7.971 9.123 -5.782 1.00 93.69 89 SER A O 1
ATOM 760 N N . ASP A 1 90 ? -8.037 7.247 -6.994 1.00 95.25 90 ASP A N 1
ATOM 761 C CA . ASP A 1 90 ? -9.467 7.014 -6.792 1.00 95.25 90 ASP A CA 1
ATOM 762 C C . ASP A 1 90 ? -9.784 6.594 -5.352 1.00 95.25 90 ASP A C 1
ATOM 764 O O . ASP A 1 90 ? -10.750 7.094 -4.773 1.00 95.25 90 ASP A O 1
ATOM 768 N N . LEU A 1 91 ? -8.929 5.771 -4.735 1.00 96.31 91 LEU A N 1
ATOM 769 C CA . LEU A 1 91 ? -9.049 5.425 -3.315 1.00 96.31 91 LEU A CA 1
ATOM 770 C C . LEU A 1 91 ? -8.865 6.648 -2.413 1.00 96.31 91 LEU A C 1
ATOM 772 O O . LEU A 1 91 ? -9.658 6.872 -1.501 1.00 96.31 91 LEU A O 1
ATOM 776 N N . VAL A 1 92 ? -7.856 7.476 -2.695 1.00 94.75 92 VAL A N 1
ATOM 777 C CA . VAL A 1 92 ? -7.606 8.715 -1.950 1.00 94.75 92 VAL A CA 1
ATOM 778 C C . VAL A 1 92 ? -8.797 9.661 -2.066 1.00 94.75 92 VAL A C 1
ATOM 780 O O . VAL A 1 92 ? -9.238 10.179 -1.045 1.00 94.75 92 VAL A O 1
ATOM 783 N N . LYS A 1 93 ? -9.383 9.835 -3.261 1.00 94.38 93 LYS A N 1
ATOM 784 C CA . LYS A 1 93 ? -10.622 10.618 -3.425 1.00 94.38 93 LYS A CA 1
ATOM 785 C C . LYS A 1 93 ? -11.756 10.061 -2.565 1.00 94.38 93 LYS A C 1
ATOM 787 O O . LYS A 1 93 ? -12.452 10.838 -1.921 1.00 94.38 93 LYS A O 1
ATOM 792 N N . GLU A 1 94 ? -11.948 8.741 -2.539 1.00 95.81 94 GLU A N 1
ATOM 793 C CA . GLU A 1 94 ? -12.991 8.115 -1.719 1.00 95.81 94 GLU A CA 1
ATOM 794 C C . GLU A 1 94 ? -12.785 8.394 -0.223 1.00 95.81 94 GLU A C 1
ATOM 796 O O . GLU A 1 94 ? -13.734 8.751 0.478 1.00 95.81 94 GLU A O 1
ATOM 801 N N . TRP A 1 95 ? -11.555 8.258 0.276 1.00 96.19 95 TRP A N 1
ATOM 802 C CA . TRP A 1 95 ? -11.250 8.521 1.683 1.00 96.19 95 TRP A CA 1
ATOM 803 C C . TRP A 1 95 ? -11.364 10.001 2.030 1.00 96.19 95 TRP A C 1
ATOM 805 O O . TRP A 1 95 ? -11.905 10.322 3.084 1.00 9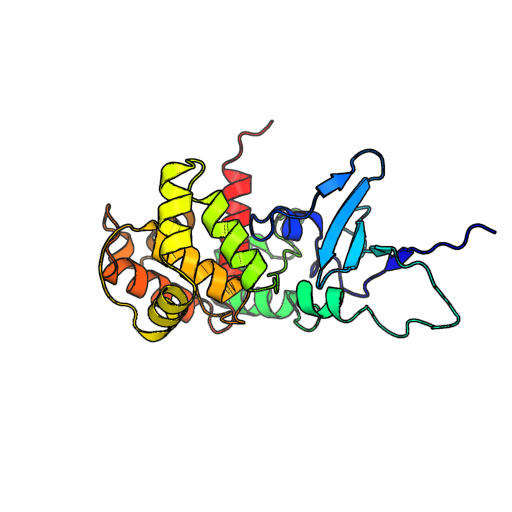6.19 95 TRP A O 1
ATOM 815 N N . SER A 1 96 ? -10.940 10.899 1.142 1.00 94.88 96 SER A N 1
ATOM 816 C CA . SER A 1 96 ? -11.069 12.345 1.327 1.00 94.88 96 SER A CA 1
ATOM 817 C C . SER A 1 96 ? -12.522 12.809 1.473 1.00 94.88 96 SER A C 1
ATOM 819 O O . SER A 1 96 ? -12.798 13.715 2.252 1.00 94.88 96 SER A O 1
ATOM 821 N N . LEU A 1 97 ? -13.480 12.149 0.809 1.00 94.62 97 LEU A N 1
ATOM 822 C CA . LEU A 1 97 ? -14.911 12.444 0.986 1.00 94.62 97 LEU A CA 1
ATOM 823 C C . LEU A 1 97 ? -15.432 12.116 2.395 1.00 94.62 97 LEU A C 1
ATOM 825 O O . LEU A 1 97 ? -16.470 12.637 2.801 1.00 94.62 97 LEU A O 1
ATOM 829 N N . LYS A 1 98 ? -14.751 11.224 3.122 1.00 93.88 98 LYS A N 1
ATOM 830 C CA . LYS A 1 98 ? -15.160 10.731 4.447 1.00 93.88 98 LYS A CA 1
ATOM 831 C C . LYS A 1 98 ? -14.308 11.316 5.573 1.00 93.88 98 LYS A C 1
ATOM 833 O O . LYS A 1 98 ? -14.773 11.416 6.705 1.00 93.88 98 LYS A O 1
ATOM 838 N N . ASP A 1 99 ? -13.060 11.666 5.278 1.00 94.44 99 ASP A N 1
ATOM 839 C CA . ASP A 1 99 ? -12.038 12.014 6.252 1.00 94.44 99 ASP A CA 1
ATOM 840 C C . ASP A 1 99 ? -11.339 13.329 5.887 1.00 94.44 99 ASP A C 1
ATOM 842 O O . ASP A 1 99 ? -10.496 13.381 4.990 1.00 94.44 99 ASP A O 1
ATOM 846 N N . GLU A 1 100 ? -11.624 14.377 6.664 1.00 92.50 100 GLU A N 1
ATOM 847 C CA . GLU A 1 100 ? -10.988 15.694 6.529 1.00 92.50 100 GLU A CA 1
ATOM 848 C C . GLU A 1 100 ? -9.456 15.633 6.581 1.00 92.50 100 GLU A C 1
ATOM 850 O O . GLU A 1 100 ? -8.785 16.469 5.979 1.00 92.50 100 GLU A O 1
ATOM 855 N N . TRP A 1 101 ? -8.873 14.656 7.285 1.00 91.62 101 TRP A N 1
ATOM 856 C CA . TRP A 1 101 ? -7.424 14.481 7.299 1.00 91.62 101 TRP A CA 1
ATOM 857 C C . TRP A 1 101 ? -6.908 14.143 5.899 1.00 91.62 101 TRP A C 1
ATOM 859 O O . TRP A 1 101 ? -5.958 14.778 5.445 1.00 91.62 101 TRP A O 1
ATOM 869 N N . PHE A 1 102 ? -7.553 13.204 5.197 1.00 92.50 102 PHE A N 1
ATOM 870 C CA . PHE A 1 102 ? -7.189 12.845 3.823 1.00 92.50 102 PHE A CA 1
ATOM 871 C C . PHE A 1 102 ? -7.451 14.005 2.860 1.00 92.50 102 PHE A C 1
ATOM 873 O O . PHE A 1 102 ? -6.576 14.324 2.055 1.00 92.50 102 PHE A O 1
ATOM 880 N N . GLU A 1 103 ? -8.591 14.690 2.993 1.00 91.56 103 GLU A N 1
ATOM 881 C CA . GLU A 1 103 ? -8.916 15.848 2.152 1.00 91.56 103 GLU A CA 1
ATOM 882 C C . GLU A 1 103 ? -7.852 16.944 2.275 1.00 91.56 103 GLU A C 1
ATOM 884 O O . GLU A 1 103 ? -7.278 17.380 1.277 1.00 91.56 103 GLU A O 1
ATOM 889 N N . ASN A 1 104 ? -7.499 17.329 3.503 1.00 88.75 104 ASN A N 1
ATOM 890 C CA . ASN A 1 104 ? -6.503 18.370 3.739 1.00 88.75 104 ASN A CA 1
ATOM 891 C C . ASN A 1 104 ? -5.115 17.972 3.208 1.00 88.75 104 ASN A C 1
ATOM 893 O O . ASN A 1 104 ? -4.434 18.790 2.582 1.00 88.75 104 ASN A O 1
ATOM 897 N N . ARG A 1 105 ? -4.707 16.714 3.425 1.00 86.06 105 ARG A N 1
ATOM 898 C CA . ARG A 1 105 ? -3.365 16.208 3.091 1.00 86.06 105 ARG A CA 1
ATOM 899 C C . ARG A 1 105 ? -3.149 15.988 1.597 1.00 86.06 105 ARG A C 1
ATOM 901 O O . ARG A 1 105 ? -2.065 16.251 1.085 1.00 86.06 105 ARG A O 1
ATOM 908 N N . PHE A 1 106 ? -4.168 15.498 0.896 1.00 85.00 106 PHE A N 1
ATOM 909 C CA . PHE A 1 106 ? -4.059 15.137 -0.517 1.00 85.00 106 PHE A CA 1
ATOM 910 C C . PHE A 1 106 ? -4.668 16.170 -1.465 1.00 85.00 106 PHE A C 1
ATOM 912 O O . PHE A 1 106 ? -4.538 16.008 -2.683 1.00 85.00 106 PHE A O 1
ATOM 919 N N . SER A 1 107 ? -5.239 17.261 -0.938 1.00 79.75 107 SER A N 1
ATOM 920 C CA . SER A 1 107 ? -5.679 18.409 -1.734 1.00 79.75 107 SER A CA 1
ATOM 921 C C . SER A 1 107 ? -4.588 18.901 -2.695 1.00 79.75 107 SER A C 1
ATOM 923 O O . SER A 1 107 ? -3.386 18.816 -2.425 1.00 79.75 107 SER A O 1
ATOM 925 N N . LYS A 1 108 ? -5.006 19.475 -3.832 1.00 65.44 108 LYS A N 1
ATOM 926 C CA . LYS A 1 108 ? -4.099 19.983 -4.884 1.00 65.44 108 LYS A CA 1
ATOM 927 C C . LYS A 1 108 ? -3.108 21.052 -4.397 1.00 65.44 108 LYS A C 1
ATOM 929 O O . LYS A 1 108 ? -2.111 21.301 -5.066 1.00 65.44 108 LYS A O 1
ATOM 934 N N . ASN A 1 109 ? -3.376 21.669 -3.248 1.00 59.81 109 ASN A N 1
ATOM 935 C CA . ASN A 1 109 ? -2.548 22.723 -2.668 1.00 59.81 109 ASN A CA 1
ATOM 936 C C . ASN A 1 109 ? -1.463 22.177 -1.718 1.00 59.81 109 ASN A C 1
ATOM 938 O O . ASN A 1 109 ? -0.555 22.919 -1.351 1.00 59.81 109 ASN A O 1
ATOM 942 N N . CYS A 1 110 ? -1.521 20.896 -1.334 1.00 61.84 110 CYS A N 1
ATOM 943 C CA . CYS A 1 110 ? -0.513 20.253 -0.495 1.00 61.84 110 CYS A CA 1
ATOM 944 C C . CYS A 1 110 ? 0.534 19.547 -1.377 1.00 61.84 110 CYS A C 1
ATOM 946 O O . CYS A 1 110 ? 0.405 18.371 -1.729 1.00 61.84 110 CYS A O 1
ATOM 948 N N . GLN A 1 111 ? 1.560 20.300 -1.786 1.00 52.53 111 GLN A N 1
ATOM 949 C CA . GLN A 1 111 ? 2.568 19.862 -2.766 1.00 52.53 111 GLN A CA 1
ATOM 950 C C . GLN A 1 111 ? 3.609 18.862 -2.230 1.00 52.53 111 GLN A C 1
ATOM 952 O O . GLN A 1 111 ? 4.386 18.344 -3.022 1.00 52.53 111 GLN A O 1
ATOM 957 N N . MET A 1 112 ? 3.654 18.571 -0.926 1.00 59.62 112 MET A N 1
ATOM 958 C CA . MET A 1 112 ? 4.783 17.840 -0.324 1.00 59.62 112 MET A CA 1
ATOM 959 C C . MET A 1 112 ? 4.370 16.802 0.723 1.00 59.62 112 MET A C 1
ATOM 961 O O . MET A 1 112 ? 5.043 16.643 1.743 1.00 59.62 112 MET A O 1
ATOM 965 N N . ASP A 1 113 ? 3.261 16.093 0.505 1.00 74.81 113 ASP A N 1
ATOM 966 C CA . ASP A 1 113 ? 2.955 14.977 1.396 1.00 74.81 113 ASP A CA 1
ATOM 967 C C . ASP A 1 113 ? 3.899 13.795 1.150 1.00 74.81 113 ASP A C 1
ATOM 969 O O . ASP A 1 113 ? 3.950 13.239 0.053 1.00 74.81 113 ASP A O 1
ATOM 973 N N . THR A 1 114 ? 4.620 13.395 2.196 1.00 81.00 114 THR A N 1
ATOM 974 C CA . THR A 1 114 ? 5.611 12.314 2.141 1.00 81.00 114 THR A CA 1
ATOM 975 C C . THR A 1 114 ? 4.991 10.944 1.873 1.00 81.00 114 THR A C 1
ATOM 977 O O . THR A 1 114 ? 5.696 10.044 1.426 1.00 81.00 114 THR A O 1
ATOM 980 N N . ALA A 1 115 ? 3.690 10.763 2.118 1.00 87.94 115 ALA A N 1
ATOM 981 C CA . ALA A 1 115 ? 2.965 9.524 1.859 1.00 87.94 115 ALA A CA 1
ATOM 982 C C . ALA A 1 115 ? 2.259 9.509 0.492 1.00 87.94 115 ALA A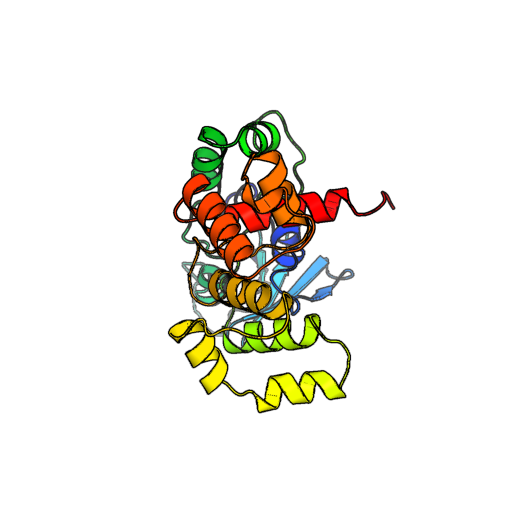 C 1
ATOM 984 O O . ALA A 1 115 ? 1.612 8.514 0.152 1.00 87.94 115 ALA A O 1
ATOM 985 N N . ARG A 1 116 ? 2.381 10.568 -0.323 1.00 91.00 116 ARG A N 1
ATOM 986 C CA . ARG A 1 116 ? 1.864 10.563 -1.698 1.00 91.00 116 ARG A CA 1
ATOM 987 C C . ARG A 1 116 ? 2.516 9.435 -2.501 1.00 91.00 116 ARG A C 1
ATOM 989 O O . ARG A 1 116 ? 3.708 9.170 -2.370 1.00 91.00 116 ARG A O 1
ATOM 996 N N . GLY A 1 117 ? 1.704 8.720 -3.278 1.00 93.88 117 GLY A N 1
ATOM 997 C CA . GLY A 1 117 ? 2.137 7.542 -4.026 1.00 93.88 117 GLY A CA 1
ATOM 998 C C . GLY A 1 117 ? 2.460 6.304 -3.179 1.00 93.88 117 GLY A C 1
ATOM 999 O O . GLY A 1 117 ? 2.936 5.317 -3.737 1.00 93.88 117 GLY A O 1
ATOM 1000 N N . LEU A 1 118 ? 2.230 6.306 -1.859 1.00 96.12 118 LEU A N 1
ATOM 1001 C CA . LEU A 1 118 ? 2.502 5.138 -1.017 1.00 96.12 118 LEU A CA 1
ATOM 1002 C C . LEU A 1 118 ? 1.557 3.987 -1.374 1.00 96.12 118 LEU A C 1
ATOM 1004 O O . LEU A 1 118 ? 0.334 4.081 -1.217 1.00 96.12 118 LEU A O 1
ATOM 1008 N N . ARG A 1 119 ? 2.134 2.858 -1.794 1.00 97.56 119 ARG A N 1
ATOM 1009 C CA . ARG A 1 119 ? 1.382 1.646 -2.126 1.00 97.56 119 ARG A CA 1
ATOM 1010 C C . ARG A 1 119 ? 1.380 0.622 -1.002 1.00 97.56 119 ARG A C 1
ATOM 1012 O O . ARG A 1 119 ? 2.370 0.455 -0.292 1.00 97.56 119 ARG A O 1
ATOM 1019 N N . LEU A 1 120 ? 0.262 -0.085 -0.868 1.00 97.50 120 LEU A N 1
ATOM 1020 C CA . LEU A 1 120 ? 0.154 -1.270 -0.029 1.00 97.50 120 LEU A CA 1
ATOM 1021 C C . LEU A 1 120 ? 0.743 -2.458 -0.790 1.00 97.50 120 LEU A C 1
ATOM 1023 O O . LEU A 1 120 ? 0.326 -2.753 -1.909 1.00 97.50 120 LEU A O 1
ATOM 1027 N N . LEU A 1 121 ? 1.705 -3.141 -0.189 1.00 96.88 121 LEU A N 1
ATOM 1028 C CA . LEU A 1 121 ? 2.378 -4.276 -0.803 1.00 96.88 121 LEU A CA 1
ATOM 1029 C C . LEU A 1 121 ? 1.514 -5.544 -0.731 1.00 96.88 121 LEU A C 1
ATOM 1031 O O . LEU A 1 121 ? 0.656 -5.700 0.143 1.00 96.88 121 LEU A O 1
ATOM 1035 N N . ARG A 1 122 ? 1.747 -6.456 -1.675 1.00 95.88 122 ARG A N 1
ATOM 1036 C CA . ARG A 1 122 ? 1.284 -7.849 -1.659 1.00 95.88 122 ARG A CA 1
ATOM 1037 C C . ARG A 1 122 ? 2.514 -8.742 -1.510 1.00 95.88 122 ARG A C 1
ATOM 1039 O O . ARG A 1 122 ? 3.152 -9.121 -2.485 1.00 95.88 122 ARG A O 1
ATOM 1046 N N . GLN A 1 123 ? 2.900 -8.988 -0.266 1.00 91.31 123 GLN A N 1
ATOM 1047 C CA . GLN A 1 123 ? 4.081 -9.769 0.084 1.00 91.31 123 GLN A CA 1
ATOM 1048 C C . GLN A 1 123 ? 3.739 -11.251 0.220 1.00 91.31 123 GLN A C 1
ATOM 1050 O O . GLN A 1 123 ? 2.619 -11.598 0.599 1.00 91.31 123 GLN A O 1
ATOM 1055 N N . ASP A 1 124 ? 4.728 -12.115 0.004 1.00 88.56 124 ASP A N 1
ATOM 1056 C CA . ASP A 1 124 ? 4.580 -13.545 0.257 1.00 88.56 124 ASP A CA 1
ATOM 1057 C C . ASP A 1 124 ? 4.198 -13.804 1.737 1.00 88.56 124 ASP A C 1
ATOM 1059 O O . ASP A 1 124 ? 4.821 -13.227 2.642 1.00 88.56 124 ASP A O 1
ATOM 1063 N N . PRO A 1 125 ? 3.163 -14.620 2.018 1.00 83.56 125 PRO A N 1
ATOM 1064 C CA . PRO A 1 125 ? 2.712 -14.884 3.382 1.00 83.56 125 PRO A CA 1
ATOM 1065 C C . PRO A 1 125 ? 3.761 -15.531 4.284 1.00 83.56 125 PRO A C 1
ATOM 1067 O O . PRO A 1 125 ? 3.810 -15.205 5.472 1.00 83.56 125 PRO A O 1
ATOM 1070 N N . GLU A 1 126 ? 4.591 -16.434 3.755 1.00 80.19 126 GLU A N 1
ATOM 1071 C CA . GLU A 1 126 ? 5.624 -17.106 4.544 1.00 80.19 126 GLU A CA 1
ATOM 1072 C C . GLU A 1 126 ? 6.717 -16.104 4.915 1.00 80.19 126 GLU A C 1
ATOM 1074 O O . GLU A 1 126 ? 7.058 -15.948 6.091 1.00 80.19 126 GLU A O 1
ATOM 1079 N N . GLU A 1 127 ? 7.202 -15.342 3.934 1.00 77.19 127 GLU A N 1
ATOM 1080 C CA . GLU A 1 127 ? 8.206 -14.298 4.145 1.00 77.19 127 GLU A CA 1
ATOM 1081 C C . GLU A 1 127 ? 7.722 -13.221 5.122 1.00 77.19 127 GLU A C 1
ATOM 1083 O O . GLU A 1 127 ? 8.467 -12.794 6.012 1.00 77.19 127 GLU A O 1
ATOM 1088 N N . THR A 1 128 ? 6.469 -12.788 4.983 1.00 80.56 128 THR A N 1
ATOM 1089 C CA . THR A 1 128 ? 5.867 -11.750 5.831 1.00 80.56 128 THR A CA 1
ATOM 1090 C C . THR A 1 128 ? 5.716 -12.249 7.256 1.00 80.56 128 THR A C 1
ATOM 1092 O O . THR A 1 128 ? 6.096 -11.551 8.199 1.00 80.56 128 THR A O 1
ATOM 1095 N N . LEU A 1 129 ? 5.255 -13.489 7.428 1.00 77.94 129 LEU A N 1
ATOM 1096 C CA . LEU A 1 129 ? 5.164 -14.120 8.734 1.00 77.94 129 LEU A CA 1
ATOM 1097 C C . LEU A 1 129 ? 6.524 -14.132 9.442 1.00 77.94 129 LEU A C 1
ATOM 1099 O O . LEU A 1 129 ? 6.637 -13.627 10.560 1.00 77.94 129 LEU A O 1
ATOM 1103 N N . PHE A 1 130 ? 7.573 -14.656 8.802 1.00 75.00 130 PHE A N 1
ATOM 1104 C CA . PHE A 1 130 ? 8.900 -14.709 9.420 1.00 75.00 130 PHE A CA 1
ATOM 1105 C C . PHE A 1 130 ? 9.485 -13.313 9.677 1.00 75.00 130 PHE A C 1
ATOM 1107 O O . PHE A 1 130 ? 10.111 -13.094 10.718 1.00 75.00 130 PHE A O 1
ATOM 1114 N N . SER A 1 131 ? 9.236 -12.347 8.790 1.00 72.88 131 SER A N 1
ATOM 1115 C CA . SER A 1 131 ? 9.690 -10.960 8.959 1.00 72.88 131 SER A CA 1
ATOM 1116 C C . SER A 1 131 ? 9.057 -10.290 10.184 1.00 72.88 131 SER A C 1
ATOM 1118 O O . SER A 1 131 ? 9.758 -9.667 10.978 1.00 72.88 131 SER A O 1
ATOM 1120 N N . PHE A 1 132 ? 7.748 -10.455 10.397 1.00 70.81 132 PHE A N 1
ATOM 1121 C CA . PHE A 1 132 ? 7.071 -9.869 11.559 1.00 70.81 132 PHE A CA 1
ATOM 1122 C C . PHE A 1 132 ? 7.369 -10.605 12.870 1.00 70.81 132 PHE A C 1
ATOM 1124 O O . PHE A 1 132 ? 7.503 -9.966 13.914 1.00 70.81 132 PHE A O 1
ATOM 1131 N N . ILE A 1 133 ? 7.525 -11.934 12.836 1.00 66.75 133 ILE A N 1
ATOM 1132 C CA . ILE A 1 133 ? 7.954 -12.703 14.015 1.00 66.75 133 ILE A CA 1
ATOM 1133 C C . ILE A 1 133 ? 9.327 -12.221 14.496 1.00 66.75 133 ILE A C 1
ATOM 1135 O O . ILE A 1 133 ? 9.540 -12.049 15.699 1.00 66.75 133 ILE A O 1
ATOM 1139 N N . THR A 1 134 ? 10.260 -12.022 13.564 1.00 65.56 134 THR A N 1
ATOM 1140 C CA . THR A 1 134 ? 11.629 -11.609 13.890 1.00 65.56 134 THR A CA 1
ATOM 1141 C C . THR A 1 134 ? 11.710 -10.139 14.303 1.00 65.56 134 THR A C 1
ATOM 1143 O O . THR A 1 134 ? 12.465 -9.831 15.221 1.00 65.56 134 THR A O 1
ATOM 1146 N N . SER A 1 135 ? 10.896 -9.246 13.726 1.00 64.75 135 SER A N 1
ATOM 1147 C CA . SER A 1 135 ? 10.901 -7.815 14.074 1.00 64.75 135 SER A CA 1
ATOM 1148 C C . SER A 1 135 ? 10.259 -7.495 15.429 1.00 64.75 135 SER A C 1
ATOM 1150 O O . SER A 1 135 ? 10.732 -6.603 16.134 1.00 64.75 135 SER A O 1
ATOM 1152 N N . ALA A 1 136 ? 9.222 -8.235 15.840 1.00 53.78 136 ALA A N 1
ATOM 1153 C CA . ALA A 1 136 ? 8.535 -8.011 17.113 1.00 53.78 136 ALA A CA 1
ATOM 1154 C C . ALA A 1 136 ? 9.355 -8.458 18.342 1.00 53.78 136 ALA A C 1
ATOM 1156 O O . ALA A 1 136 ? 8.981 -8.152 19.476 1.00 53.78 136 ALA A O 1
ATOM 1157 N N . ASN A 1 137 ? 10.439 -9.232 18.166 1.00 51.81 137 ASN A N 1
ATOM 1158 C CA . ASN A 1 137 ? 11.065 -9.920 19.297 1.00 51.81 137 ASN A CA 1
ATOM 1159 C C . ASN A 1 137 ? 12.551 -10.267 19.079 1.00 51.81 137 ASN A C 1
ATOM 1161 O O . ASN A 1 137 ? 12.907 -11.431 18.916 1.00 51.81 137 ASN A O 1
ATOM 1165 N N . ASN A 1 138 ? 13.443 -9.275 19.180 1.00 55.44 138 ASN A N 1
ATOM 1166 C CA . ASN A 1 138 ? 14.909 -9.416 19.033 1.00 55.44 138 ASN A CA 1
ATOM 1167 C C . ASN A 1 138 ? 15.615 -10.278 20.121 1.00 55.44 138 ASN A C 1
ATOM 1169 O O . ASN A 1 138 ? 16.809 -10.115 20.370 1.00 55.44 138 ASN A O 1
ATOM 1173 N N . ASN A 1 139 ? 14.911 -11.187 20.808 1.00 53.78 139 ASN A N 1
ATOM 1174 C CA . ASN A 1 139 ? 15.459 -12.088 21.826 1.00 53.78 139 ASN A CA 1
ATOM 1175 C C . ASN A 1 139 ? 15.305 -13.562 21.398 1.00 53.78 139 ASN A C 1
ATOM 1177 O O . ASN A 1 139 ? 14.187 -14.082 21.310 1.00 53.78 139 ASN A O 1
ATOM 1181 N N . LEU A 1 140 ? 16.442 -14.242 21.193 1.00 44.50 140 LEU A N 1
ATOM 1182 C CA . LEU A 1 140 ? 16.545 -15.614 20.671 1.00 44.50 140 LEU A CA 1
ATOM 1183 C C . LEU A 1 140 ? 15.647 -16.624 21.408 1.00 44.50 140 LEU A C 1
ATOM 1185 O O . LEU A 1 140 ? 14.995 -17.447 20.776 1.00 44.50 140 LEU A O 1
ATOM 1189 N N . THR A 1 141 ? 15.537 -16.535 22.735 1.00 40.31 141 THR A N 1
ATOM 1190 C CA . THR A 1 141 ? 14.772 -17.490 23.561 1.00 40.31 141 THR A CA 1
ATOM 1191 C C . THR A 1 141 ? 13.254 -17.373 23.360 1.00 40.31 141 THR A C 1
ATOM 1193 O O . THR A 1 141 ? 12.492 -18.280 23.700 1.00 40.31 141 THR A O 1
ATOM 1196 N N . ARG A 1 142 ? 12.794 -16.244 22.811 1.00 42.19 142 ARG A N 1
ATOM 1197 C CA . ARG A 1 142 ? 11.383 -15.916 22.562 1.00 42.19 142 ARG A CA 1
ATOM 1198 C C . ARG A 1 142 ? 10.992 -16.161 21.101 1.00 42.19 142 ARG A C 1
ATOM 1200 O O . ARG A 1 142 ? 9.885 -16.640 20.863 1.00 42.19 142 ARG A O 1
ATOM 1207 N N . ILE A 1 143 ? 11.928 -15.963 20.168 1.00 47.66 143 ILE A N 1
ATOM 1208 C CA . ILE A 1 143 ? 11.823 -16.395 18.761 1.00 47.66 143 ILE A CA 1
ATOM 1209 C C . ILE A 1 143 ? 11.563 -17.905 18.696 1.00 47.66 143 ILE A C 1
ATOM 1211 O O . ILE A 1 143 ? 10.643 -18.349 18.012 1.00 47.66 143 ILE A O 1
ATOM 1215 N N . THR A 1 144 ? 12.275 -18.696 19.504 1.00 43.88 144 THR A N 1
ATOM 1216 C CA . THR A 1 144 ? 12.065 -20.149 19.596 1.00 43.88 144 THR A CA 1
ATOM 1217 C C . THR A 1 144 ? 10.643 -20.507 20.051 1.00 43.88 144 THR A C 1
ATOM 1219 O O . THR A 1 144 ? 10.061 -21.453 19.534 1.00 43.88 144 THR A O 1
ATOM 1222 N N . LYS A 1 145 ? 10.018 -19.730 20.951 1.00 43.69 145 LYS A N 1
ATOM 1223 C CA . LYS A 1 145 ? 8.620 -19.967 21.372 1.00 43.69 145 LYS A CA 1
ATOM 1224 C C . LYS A 1 145 ? 7.597 -19.652 20.275 1.00 43.69 145 LYS A C 1
ATOM 1226 O O . LYS A 1 145 ? 6.599 -20.356 20.200 1.00 43.69 145 LYS A O 1
ATOM 1231 N N . LEU A 1 146 ? 7.847 -18.647 19.431 1.00 46.47 146 LEU A N 1
ATOM 1232 C CA . LEU A 1 146 ? 7.017 -18.338 18.256 1.00 46.47 146 LEU A CA 1
ATOM 1233 C C . LEU A 1 146 ? 7.178 -19.382 17.139 1.00 46.47 146 LEU A C 1
ATOM 1235 O O . LEU A 1 146 ? 6.187 -19.781 16.537 1.00 46.47 146 LEU A O 1
ATOM 1239 N N . LEU A 1 147 ? 8.399 -19.879 16.916 1.00 43.47 147 LEU A N 1
ATOM 1240 C CA . LEU A 1 147 ? 8.692 -20.914 15.915 1.00 43.47 147 LEU A CA 1
ATOM 1241 C C . LEU A 1 147 ? 8.098 -22.283 16.285 1.00 43.47 147 LEU A C 1
ATOM 1243 O O . LEU A 1 147 ? 7.475 -22.927 15.445 1.00 43.47 147 LEU A O 1
ATOM 1247 N N . TYR A 1 148 ? 8.212 -22.719 17.547 1.00 45.75 148 TYR A N 1
ATOM 1248 C CA . TYR A 1 148 ? 7.595 -23.977 18.002 1.00 45.75 148 TYR A CA 1
ATOM 1249 C C . TYR A 1 148 ? 6.059 -23.931 17.998 1.00 45.75 148 TYR A C 1
ATOM 1251 O O . TYR A 1 148 ? 5.420 -24.979 17.916 1.00 45.75 148 TYR A O 1
ATOM 1259 N N . PHE A 1 149 ? 5.468 -22.732 18.024 1.00 45.97 149 PHE A N 1
ATOM 1260 C CA . PHE A 1 149 ? 4.023 -22.526 17.938 1.00 45.97 149 PHE A CA 1
ATOM 1261 C C . PHE A 1 149 ? 3.430 -22.769 16.537 1.00 45.97 149 PHE A C 1
ATOM 1263 O O . PHE A 1 149 ? 2.211 -22.772 16.440 1.00 45.97 149 PHE A O 1
ATOM 1270 N N . ASN A 1 150 ? 4.272 -23.019 15.516 1.00 52.00 150 ASN A N 1
ATOM 1271 C CA . ASN A 1 150 ? 4.035 -23.650 14.201 1.00 52.00 150 ASN A CA 1
ATOM 1272 C C . ASN A 1 150 ? 2.723 -23.344 13.445 1.00 52.00 150 ASN A C 1
ATOM 1274 O O . ASN A 1 150 ? 1.634 -23.489 13.981 1.00 52.00 150 ASN A O 1
ATOM 1278 N N . LEU A 1 151 ? 2.841 -23.066 12.137 1.00 47.09 151 LEU A N 1
ATOM 1279 C CA . LEU A 1 151 ? 1.815 -22.872 11.083 1.00 47.09 151 LEU A CA 1
ATOM 1280 C C . LEU A 1 151 ? 0.355 -23.300 11.373 1.00 47.09 151 LEU A C 1
ATOM 1282 O O . LEU A 1 151 ? -0.569 -22.569 11.025 1.00 47.09 151 LEU A O 1
ATOM 1286 N N . SER A 1 152 ? 0.120 -24.447 12.018 1.00 47.44 152 SER A N 1
ATOM 1287 C CA . SER A 1 152 ? -1.200 -24.888 12.498 1.00 47.44 152 SER A CA 1
ATOM 1288 C C . SER A 1 152 ? -1.856 -23.914 13.491 1.00 47.44 152 SER A C 1
ATOM 1290 O O . SER A 1 152 ? -3.070 -23.736 13.431 1.00 47.44 152 SER A O 1
ATOM 1292 N N . PHE A 1 153 ? -1.107 -23.262 14.391 1.00 46.25 153 PHE A N 1
ATOM 1293 C CA . PHE A 1 153 ? -1.671 -22.282 15.323 1.00 46.25 153 PHE A CA 1
ATOM 1294 C C . PHE A 1 153 ? -1.938 -20.936 14.666 1.00 46.25 153 PHE A C 1
ATOM 1296 O O . PHE A 1 153 ? -2.867 -20.273 15.083 1.00 46.25 153 PHE A O 1
ATOM 1303 N N . ILE A 1 154 ? -1.199 -20.542 13.625 1.00 51.09 154 ILE A N 1
ATOM 1304 C CA . ILE A 1 154 ? -1.516 -19.338 12.836 1.00 51.09 154 ILE A CA 1
ATOM 1305 C C . ILE A 1 154 ? -2.712 -19.609 11.930 1.00 51.09 154 ILE A C 1
ATOM 1307 O O . ILE A 1 154 ? -3.624 -18.794 11.893 1.00 51.09 154 ILE A O 1
ATOM 1311 N N . CYS A 1 155 ? -2.796 -20.794 11.317 1.00 44.03 155 CYS A N 1
ATOM 1312 C CA . CYS A 1 155 ? -4.028 -21.256 10.679 1.00 44.03 155 CYS A CA 1
ATOM 1313 C C . CYS A 1 155 ? -5.190 -21.274 11.682 1.00 44.03 155 CYS A C 1
ATOM 1315 O O . CYS A 1 155 ? -6.264 -20.797 11.354 1.00 44.03 155 CYS A O 1
ATOM 1317 N N . LYS A 1 156 ? -4.987 -21.729 12.928 1.00 43.62 156 LYS A N 1
ATOM 1318 C CA . LYS A 1 156 ? -5.990 -21.618 14.002 1.00 43.62 156 LYS A CA 1
ATOM 1319 C C . LYS A 1 156 ? -6.178 -20.188 14.517 1.00 43.62 156 LYS A C 1
ATOM 1321 O O . LYS A 1 156 ? -7.268 -19.880 14.938 1.00 43.62 156 LYS A O 1
ATOM 1326 N N . LEU A 1 157 ? -5.222 -19.268 14.455 1.00 45.84 157 LEU A N 1
ATOM 1327 C CA . LEU A 1 157 ? -5.432 -17.871 14.855 1.00 45.84 157 LEU A CA 1
ATOM 1328 C C . LEU A 1 157 ? -6.303 -17.162 13.813 1.00 45.84 157 LEU A C 1
ATOM 1330 O O . LEU A 1 157 ? -7.259 -16.476 14.171 1.00 45.84 157 LEU A O 1
ATOM 1334 N N . ILE A 1 158 ? -6.011 -17.427 12.535 1.00 47.97 158 ILE A N 1
ATOM 1335 C CA . ILE A 1 158 ? -6.789 -17.011 11.365 1.00 47.97 158 ILE A CA 1
ATOM 1336 C C . ILE A 1 158 ? -8.186 -17.669 11.381 1.00 47.97 158 ILE A C 1
ATOM 1338 O O . ILE A 1 158 ? -9.152 -17.027 10.976 1.00 47.97 158 ILE A O 1
ATOM 1342 N N . LEU A 1 159 ? -8.328 -18.906 11.888 1.00 41.03 159 LEU A N 1
ATOM 1343 C CA . LEU A 1 159 ? -9.594 -19.667 11.890 1.00 41.03 159 LEU A CA 1
ATOM 1344 C C . LEU A 1 159 ? -10.375 -19.688 13.223 1.00 41.03 159 LEU A C 1
ATOM 1346 O O . LEU A 1 159 ? -11.555 -20.021 13.204 1.00 41.03 159 LEU A O 1
ATOM 1350 N N . SER A 1 160 ? -9.775 -19.377 14.375 1.00 42.09 160 SER A N 1
ATOM 1351 C CA . SER A 1 160 ? -10.375 -19.611 15.702 1.00 42.09 160 SER A CA 1
ATOM 1352 C C . SER A 1 160 ? -10.312 -18.446 16.686 1.00 42.09 160 SER A C 1
ATOM 1354 O O . SER A 1 160 ? -10.975 -18.564 17.708 1.00 42.09 160 SER A O 1
ATOM 1356 N N . ARG A 1 161 ? -9.610 -17.325 16.422 1.00 52.06 161 ARG A N 1
ATOM 1357 C CA . ARG A 1 161 ? -9.591 -16.110 17.288 1.00 52.06 161 ARG A CA 1
ATOM 1358 C C . ARG A 1 161 ? -9.633 -16.402 18.810 1.00 52.06 161 ARG A C 1
ATOM 1360 O O . ARG A 1 161 ? -10.308 -15.708 19.569 1.00 52.06 161 ARG A O 1
ATOM 1367 N N . THR A 1 162 ? -8.967 -17.457 19.287 1.00 39.25 162 THR A N 1
ATOM 1368 C CA . THR A 1 162 ? -9.119 -17.894 20.683 1.00 39.25 162 THR A CA 1
ATOM 1369 C C . THR A 1 162 ? -8.096 -17.221 21.585 1.00 39.25 162 THR A C 1
ATOM 1371 O O . THR A 1 162 ? -6.888 -17.354 21.406 1.00 39.25 162 THR A O 1
ATOM 1374 N N . SER A 1 163 ? -8.649 -16.523 22.572 1.00 46.16 163 SER A N 1
ATOM 1375 C CA . SER A 1 163 ? -8.052 -15.882 23.739 1.00 46.16 163 SER A CA 1
ATOM 1376 C C . SER A 1 163 ? -6.839 -16.598 24.344 1.00 46.16 163 SER A C 1
ATOM 1378 O O . SER A 1 163 ? -6.971 -17.712 24.847 1.00 46.16 163 SER A O 1
ATOM 1380 N N . ALA A 1 164 ? -5.704 -15.901 24.400 1.00 40.00 164 ALA A N 1
ATOM 1381 C CA . ALA A 1 164 ? -5.007 -15.515 25.633 1.00 40.00 164 ALA A CA 1
ATOM 1382 C C . ALA A 1 164 ? -3.533 -15.189 25.333 1.00 40.00 164 ALA A C 1
ATOM 1384 O O . ALA A 1 164 ? -2.827 -15.983 24.722 1.00 40.00 164 ALA A O 1
ATOM 1385 N N . LEU A 1 165 ? -3.085 -14.063 25.900 1.00 33.75 165 LEU A N 1
ATOM 1386 C CA . LEU A 1 165 ? -1.707 -13.573 26.036 1.00 33.75 165 LEU A CA 1
ATOM 1387 C C . LEU A 1 165 ? -1.147 -12.711 24.886 1.00 33.75 165 LEU A C 1
ATOM 1389 O O . LEU A 1 165 ? -0.880 -13.176 23.784 1.00 33.75 165 LEU A O 1
ATOM 1393 N N . VAL A 1 166 ? -0.816 -11.477 25.294 1.00 41.16 166 VAL A N 1
ATOM 1394 C CA . VAL A 1 166 ? -0.068 -10.409 24.609 1.00 41.16 166 VAL A CA 1
ATOM 1395 C C . VAL A 1 166 ? -0.917 -9.608 23.607 1.00 41.16 166 VAL A C 1
ATOM 1397 O O . VAL A 1 166 ? -1.725 -10.167 22.884 1.00 41.16 166 VAL A O 1
ATOM 1400 N N . GLU A 1 167 ? -0.785 -8.280 23.616 1.00 46.41 167 GLU A N 1
ATOM 1401 C CA . GLU A 1 167 ? -1.454 -7.344 22.689 1.00 46.41 167 GLU A CA 1
ATOM 1402 C C . GLU A 1 167 ? -0.799 -7.363 21.282 1.00 46.41 167 GLU A C 1
ATOM 1404 O O . GLU A 1 167 ? -1.462 -7.152 20.270 1.00 46.41 167 GLU A O 1
ATOM 1409 N N . GLU A 1 168 ? 0.489 -7.713 21.210 1.00 50.56 168 GLU A N 1
ATOM 1410 C CA . GLU A 1 168 ? 1.315 -7.837 19.992 1.00 50.56 168 GLU A CA 1
ATOM 1411 C C . GLU A 1 168 ? 0.865 -8.872 18.925 1.00 50.56 168 GLU A C 1
ATOM 1413 O O . GLU A 1 168 ? 0.992 -8.580 17.735 1.00 50.56 168 GLU A O 1
ATOM 1418 N N . PRO A 1 169 ? 0.322 -10.065 19.257 1.00 62.72 169 PRO A N 1
ATOM 1419 C CA . PRO A 1 169 ? -0.052 -11.085 18.276 1.00 62.72 169 PRO A CA 1
ATOM 1420 C C . PRO A 1 169 ? -1.197 -10.646 17.360 1.00 62.72 169 PRO A C 1
ATOM 1422 O O . PRO A 1 169 ? -1.215 -11.047 16.200 1.00 62.72 169 PRO A O 1
ATOM 1425 N N . PHE A 1 170 ? -2.138 -9.830 17.856 1.00 72.00 170 PHE A N 1
ATOM 1426 C CA . PHE A 1 170 ? -3.288 -9.372 17.067 1.00 72.00 170 PHE A CA 1
ATOM 1427 C C . PHE A 1 170 ? -2.855 -8.388 15.984 1.00 72.00 170 PHE A C 1
ATOM 1429 O O . PHE A 1 170 ? -3.175 -8.585 14.817 1.00 72.00 170 PHE A O 1
ATOM 1436 N N . LYS A 1 171 ? -2.029 -7.398 16.345 1.00 77.44 171 LYS A N 1
ATOM 1437 C CA . LYS A 1 171 ? -1.432 -6.473 15.375 1.00 77.44 171 LYS A CA 1
ATOM 1438 C C . LYS A 1 171 ? -0.626 -7.218 14.316 1.00 77.44 171 LYS A C 1
ATOM 1440 O O . LYS A 1 171 ? -0.790 -6.942 13.133 1.00 77.44 171 LYS A O 1
ATOM 1445 N N . VAL A 1 172 ? 0.231 -8.153 14.727 1.00 78.88 172 VAL A N 1
ATOM 1446 C CA . VAL A 1 172 ? 1.045 -8.932 13.784 1.00 78.88 172 VAL A CA 1
ATOM 1447 C C . VAL A 1 172 ? 0.162 -9.754 12.842 1.00 78.88 172 VAL A C 1
ATOM 1449 O O . VAL A 1 172 ? 0.390 -9.737 11.633 1.00 78.88 172 VAL A O 1
ATOM 1452 N N . ALA A 1 173 ? -0.869 -10.425 13.363 1.00 81.25 173 ALA A N 1
ATOM 1453 C CA . ALA A 1 173 ? -1.811 -11.186 12.546 1.00 81.25 173 ALA A CA 1
ATOM 1454 C C . ALA A 1 173 ? -2.556 -10.294 11.540 1.00 81.25 173 ALA A C 1
ATOM 1456 O O . ALA A 1 173 ? -2.673 -10.664 10.372 1.00 81.25 173 ALA A O 1
ATOM 1457 N N . ASP A 1 174 ? -2.995 -9.107 11.959 1.00 87.06 174 ASP A N 1
ATOM 1458 C CA . ASP A 1 174 ? -3.675 -8.151 11.087 1.00 87.06 174 ASP A CA 1
ATOM 1459 C C . ASP A 1 174 ? -2.735 -7.585 10.011 1.00 87.06 174 ASP A C 1
ATOM 1461 O O . ASP A 1 174 ? -3.142 -7.463 8.856 1.00 87.06 174 ASP A O 1
ATOM 1465 N N . CYS A 1 175 ? -1.462 -7.314 10.334 1.00 87.81 175 CYS A N 1
ATOM 1466 C CA . CYS A 1 175 ? -0.456 -6.915 9.343 1.00 87.81 175 CYS A CA 1
ATOM 1467 C C . CYS A 1 175 ? -0.241 -8.003 8.281 1.00 87.81 175 CYS A C 1
ATOM 1469 O O . CYS A 1 175 ? -0.202 -7.688 7.094 1.00 87.81 175 CYS A O 1
ATOM 1471 N N . ILE A 1 176 ? -0.157 -9.278 8.681 1.00 85.75 176 ILE A N 1
ATOM 1472 C CA . ILE A 1 176 ? -0.032 -10.408 7.744 1.00 85.75 176 ILE A CA 1
ATOM 1473 C C . ILE A 1 176 ? -1.294 -10.528 6.878 1.00 85.75 176 ILE A C 1
ATOM 1475 O O . ILE A 1 176 ? -1.202 -10.684 5.660 1.00 85.75 176 ILE A O 1
ATOM 1479 N N . CYS A 1 177 ? -2.483 -10.411 7.479 1.00 87.75 177 CYS A N 1
ATOM 1480 C CA . CYS A 1 177 ? -3.744 -10.433 6.739 1.00 87.75 177 CYS A CA 1
ATOM 1481 C C . CYS A 1 177 ? -3.793 -9.338 5.665 1.00 87.75 177 CYS A C 1
ATOM 1483 O O . CYS A 1 177 ? -4.161 -9.604 4.517 1.00 87.75 177 CYS A O 1
ATOM 1485 N N . LEU A 1 178 ? -3.396 -8.124 6.043 1.00 92.62 178 LEU A N 1
ATOM 1486 C CA . LEU A 1 178 ? -3.422 -6.944 5.195 1.00 92.62 178 LEU A CA 1
ATOM 1487 C C . LEU A 1 178 ? -2.380 -7.006 4.066 1.00 92.62 178 LEU A C 1
ATOM 1489 O O . LEU A 1 178 ? -2.708 -6.760 2.906 1.00 92.62 178 LEU A O 1
ATOM 1493 N N . MET A 1 179 ? -1.132 -7.342 4.397 1.00 90.81 179 MET A N 1
ATOM 1494 C CA . MET A 1 179 ? -0.001 -7.249 3.469 1.00 90.81 179 MET A CA 1
ATOM 1495 C C . MET A 1 179 ? 0.212 -8.517 2.636 1.00 90.81 179 MET A C 1
ATOM 1497 O O . MET A 1 179 ? 0.906 -8.442 1.627 1.00 90.81 179 MET A O 1
ATOM 1501 N N . SER A 1 180 ? -0.384 -9.657 3.009 1.00 88.50 180 SER A N 1
ATOM 1502 C CA . SER A 1 180 ? -0.105 -10.945 2.347 1.00 88.50 180 SER A CA 1
ATOM 1503 C C . SER A 1 180 ? -1.319 -11.805 2.014 1.00 88.50 180 SER A C 1
ATOM 1505 O O . SER A 1 180 ? -1.215 -12.668 1.151 1.00 88.50 180 SER A O 1
ATOM 1507 N N . LEU A 1 181 ? -2.472 -11.605 2.665 1.00 88.31 181 LEU A N 1
ATOM 1508 C CA . LEU A 1 181 ? -3.658 -12.466 2.482 1.00 88.31 181 LEU A CA 1
ATOM 1509 C C . LEU A 1 181 ? -4.844 -11.744 1.824 1.00 88.31 181 LEU A C 1
ATOM 1511 O O . LEU A 1 181 ? -5.990 -12.191 1.936 1.00 88.31 181 LEU A O 1
ATOM 1515 N N . ASP A 1 182 ? -4.573 -10.613 1.169 1.00 91.81 182 ASP A N 1
ATOM 1516 C CA . ASP A 1 182 ? -5.557 -9.788 0.457 1.00 91.81 182 ASP A CA 1
ATOM 1517 C C . ASP A 1 182 ? -6.765 -9.361 1.308 1.00 91.81 182 ASP A C 1
ATOM 1519 O O . ASP A 1 182 ? -7.867 -9.136 0.805 1.00 91.81 182 ASP A O 1
ATOM 1523 N N . LYS A 1 183 ? -6.569 -9.202 2.623 1.00 91.56 183 LYS A N 1
ATOM 1524 C CA . LYS A 1 183 ? -7.581 -8.644 3.529 1.00 91.56 183 LYS A CA 1
ATOM 1525 C C . LYS A 1 183 ? -7.409 -7.131 3.638 1.00 91.56 183 LYS A C 1
ATOM 1527 O O . LYS A 1 183 ? -7.010 -6.604 4.669 1.00 91.56 183 LYS A O 1
ATOM 1532 N N . LEU A 1 184 ? -7.711 -6.431 2.545 1.00 95.94 184 LEU A N 1
ATOM 1533 C CA . LEU A 1 184 ? -7.453 -4.989 2.384 1.00 95.94 184 LEU A CA 1
ATOM 1534 C C . LEU A 1 184 ? -8.298 -4.088 3.298 1.00 95.94 184 LEU A C 1
ATOM 1536 O O . LEU A 1 184 ? -7.991 -2.908 3.463 1.00 95.94 184 LEU A O 1
ATOM 1540 N N . ASN A 1 185 ? -9.334 -4.652 3.915 1.00 94.94 185 ASN A N 1
ATOM 1541 C CA . ASN A 1 185 ? -10.202 -3.989 4.880 1.00 94.94 185 ASN A CA 1
ATOM 1542 C C . ASN A 1 185 ? -9.776 -4.212 6.347 1.00 94.94 185 ASN A C 1
ATOM 1544 O O . ASN A 1 185 ? -10.456 -3.734 7.259 1.00 94.94 185 ASN A O 1
ATOM 1548 N N . VAL A 1 186 ? -8.702 -4.966 6.602 1.00 92.69 186 VAL A N 1
ATOM 1549 C CA . VAL A 1 186 ? -8.164 -5.176 7.954 1.00 92.69 186 VAL A CA 1
ATOM 1550 C C . VAL A 1 186 ? -7.326 -3.969 8.367 1.00 92.69 186 VAL A C 1
ATOM 1552 O O . VAL A 1 186 ? -6.499 -3.488 7.596 1.00 92.69 186 VAL A O 1
ATOM 1555 N N . VAL A 1 187 ? -7.536 -3.487 9.595 1.00 95.44 187 VAL A N 1
ATOM 1556 C CA . VAL A 1 187 ? -6.869 -2.299 10.146 1.00 95.44 187 VAL A CA 1
ATOM 1557 C C . VAL A 1 187 ? -6.063 -2.708 11.384 1.00 95.44 187 VAL A C 1
ATOM 1559 O O . VAL A 1 187 ? -6.638 -2.798 12.473 1.00 95.44 187 VAL A O 1
ATOM 1562 N N . PRO A 1 188 ? -4.743 -2.934 11.257 1.00 91.62 188 PRO A N 1
ATOM 1563 C CA . PRO A 1 188 ? -3.893 -3.225 12.405 1.00 91.62 188 PRO A CA 1
ATOM 1564 C C . PRO A 1 188 ? -3.853 -2.034 13.371 1.00 91.62 188 PRO A C 1
ATOM 1566 O O . PRO A 1 188 ? -3.507 -0.915 12.982 1.00 91.62 188 PRO A O 1
ATOM 1569 N N . ILE A 1 189 ? -4.181 -2.264 14.644 1.00 90.81 189 ILE A N 1
ATOM 1570 C CA . ILE A 1 189 ? -4.171 -1.213 15.672 1.00 90.81 189 ILE A CA 1
ATOM 1571 C C . ILE A 1 189 ? -2.859 -1.234 16.452 1.00 90.81 189 ILE A C 1
ATOM 1573 O O . ILE A 1 189 ? -2.592 -2.136 17.241 1.00 90.81 189 ILE A O 1
ATOM 1577 N N . ASP A 1 190 ? -2.042 -0.209 16.245 1.00 86.00 190 ASP A N 1
ATOM 1578 C CA . ASP A 1 190 ? -0.879 0.100 17.071 1.00 86.00 190 ASP A CA 1
ATOM 1579 C C . ASP A 1 190 ? -1.097 1.392 17.876 1.00 86.00 190 ASP A C 1
ATOM 1581 O O . ASP A 1 190 ? -2.199 1.938 17.925 1.00 86.00 190 ASP A O 1
ATOM 1585 N N . VAL A 1 191 ? -0.042 1.912 18.507 1.00 85.00 191 VAL A N 1
ATOM 1586 C CA . VAL A 1 191 ? -0.120 3.156 19.288 1.00 85.00 191 VAL A CA 1
ATOM 1587 C C . VAL A 1 191 ? -0.542 4.373 18.452 1.00 85.00 191 VAL A C 1
ATOM 1589 O O . VAL A 1 191 ? -1.234 5.255 18.968 1.00 85.00 191 VAL A O 1
ATOM 1592 N N . HIS A 1 192 ? -0.174 4.429 17.167 1.00 87.62 192 HIS A N 1
ATOM 1593 C CA . HIS A 1 192 ? -0.536 5.528 16.272 1.00 87.62 192 HIS A CA 1
ATOM 1594 C C . HIS A 1 192 ? -1.993 5.409 15.826 1.00 87.62 192 HIS A C 1
ATOM 1596 O O . HIS A 1 192 ? -2.728 6.396 15.868 1.00 87.62 192 HIS A O 1
ATOM 1602 N N . MET A 1 193 ? -2.439 4.207 15.470 1.00 90.81 193 MET A N 1
ATOM 1603 C CA . MET A 1 193 ? -3.823 3.951 15.071 1.00 90.81 193 MET A CA 1
ATOM 1604 C C . MET A 1 193 ? -4.797 4.032 16.240 1.00 90.81 193 MET A C 1
ATOM 1606 O O . MET A 1 193 ? -5.906 4.531 16.074 1.00 90.81 193 MET A O 1
ATOM 1610 N N . HIS A 1 194 ? -4.369 3.662 17.445 1.00 90.44 194 HIS A N 1
ATOM 1611 C CA . HIS A 1 194 ? -5.143 3.905 18.657 1.00 90.44 194 HIS A CA 1
ATOM 1612 C C . HIS A 1 194 ? -5.371 5.406 18.890 1.00 90.44 194 HIS A C 1
ATOM 1614 O O . HIS A 1 194 ? -6.464 5.830 19.268 1.00 90.44 194 HIS A O 1
ATOM 1620 N N . ARG A 1 195 ? -4.359 6.238 18.608 1.00 90.25 195 ARG A N 1
ATOM 1621 C CA . ARG A 1 195 ? -4.506 7.696 18.650 1.00 90.25 195 ARG A CA 1
ATOM 1622 C C . ARG A 1 195 ? -5.456 8.211 17.562 1.00 90.25 195 ARG A C 1
ATOM 1624 O O . ARG A 1 195 ? -6.297 9.040 17.896 1.00 90.25 195 ARG A O 1
ATOM 1631 N N . VAL A 1 196 ? -5.393 7.687 16.327 1.00 91.75 196 VAL A N 1
ATOM 1632 C CA . VAL A 1 196 ? -6.404 8.002 15.288 1.00 91.75 196 VAL A CA 1
ATOM 1633 C C . VAL A 1 196 ? -7.796 7.711 15.810 1.00 91.75 196 VAL A C 1
ATOM 1635 O O . VAL A 1 196 ? -8.674 8.555 15.710 1.00 91.75 196 VAL A O 1
ATOM 1638 N N . ALA A 1 197 ? -8.000 6.519 16.365 1.00 93.69 197 ALA A N 1
ATOM 1639 C CA . ALA A 1 197 ? -9.311 6.084 16.805 1.00 93.69 197 ALA A CA 1
ATOM 1640 C C . ALA A 1 197 ? -9.904 7.041 17.847 1.00 93.69 197 ALA A C 1
ATOM 1642 O O . ALA A 1 197 ? -11.081 7.385 17.774 1.00 93.69 197 ALA A O 1
ATOM 1643 N N . ARG A 1 198 ? -9.067 7.551 18.758 1.00 92.94 198 ARG A N 1
ATOM 1644 C CA . ARG A 1 198 ? -9.465 8.582 19.722 1.00 92.94 198 ARG A CA 1
ATOM 1645 C C . ARG A 1 198 ? -9.800 9.916 19.054 1.00 92.94 198 ARG A C 1
ATOM 1647 O O . ARG A 1 198 ? -10.801 10.525 19.408 1.00 92.94 198 ARG A O 1
ATOM 1654 N N . GLU A 1 199 ? -8.991 10.360 18.093 1.00 92.31 199 GLU A N 1
ATOM 1655 C CA . GLU A 1 199 ? -9.236 11.587 17.313 1.00 92.31 199 GLU A CA 1
ATOM 1656 C C . GLU A 1 199 ? -10.534 11.493 16.489 1.00 92.31 199 GLU A C 1
ATOM 1658 O O . GLU A 1 199 ? -11.228 12.491 16.319 1.00 92.31 199 GLU A O 1
ATOM 1663 N N . LYS A 1 200 ? -10.907 10.288 16.042 1.00 91.62 200 LYS A N 1
ATOM 1664 C CA . LYS A 1 200 ? -12.180 9.986 15.367 1.00 91.62 200 LYS A CA 1
ATOM 1665 C C . LYS A 1 200 ? -13.359 9.770 16.323 1.00 91.62 200 LYS A C 1
ATOM 1667 O O . LYS A 1 200 ? -14.463 9.498 15.865 1.00 91.62 200 LYS A O 1
ATOM 1672 N N . GLY A 1 201 ? -13.147 9.879 17.636 1.00 92.81 201 GLY A N 1
ATOM 1673 C CA . GLY A 1 201 ? -14.207 9.754 18.636 1.00 92.81 201 GLY A CA 1
ATOM 1674 C C . GLY A 1 201 ? -14.702 8.325 18.876 1.00 92.81 201 GLY A C 1
ATOM 1675 O O . GLY A 1 201 ? -15.811 8.158 19.378 1.00 92.81 201 GLY A O 1
ATOM 1676 N N . ILE A 1 202 ? -13.911 7.295 18.549 1.00 94.12 202 ILE A N 1
ATOM 1677 C CA . ILE A 1 202 ? -14.269 5.896 18.831 1.00 94.12 202 ILE A CA 1
ATOM 1678 C C . ILE A 1 202 ? -14.234 5.675 20.356 1.00 94.12 202 ILE A C 1
ATOM 1680 O O . ILE A 1 202 ? -13.154 5.796 20.952 1.00 94.12 202 ILE A O 1
ATOM 1684 N N . PRO A 1 203 ? -15.367 5.342 21.012 1.00 92.00 203 PRO A N 1
ATOM 1685 C CA . PRO A 1 203 ? -15.457 5.281 22.473 1.00 92.00 203 PRO A CA 1
ATOM 1686 C C . PRO A 1 203 ? -14.421 4.350 23.111 1.00 92.00 203 PRO A C 1
ATOM 1688 O O . PRO A 1 203 ? -13.765 4.722 24.087 1.00 92.00 203 PRO A O 1
ATOM 1691 N N . GLU A 1 204 ? -14.209 3.176 22.519 1.00 90.69 204 GLU A N 1
ATOM 1692 C CA . GLU A 1 204 ? -13.293 2.139 22.994 1.00 90.69 204 GLU A CA 1
ATOM 1693 C C . GLU A 1 204 ? -11.821 2.581 23.003 1.00 90.69 204 GLU A C 1
ATOM 1695 O O . GLU A 1 204 ? -11.033 2.041 23.778 1.00 90.69 204 GLU A O 1
ATOM 1700 N N . ALA A 1 205 ? -11.448 3.601 22.219 1.00 89.19 205 ALA A N 1
ATOM 1701 C CA . ALA A 1 205 ? -10.095 4.172 22.198 1.00 89.19 205 ALA A CA 1
ATOM 1702 C C . ALA A 1 205 ? -9.824 5.181 23.341 1.00 89.19 205 ALA A C 1
ATOM 1704 O O . ALA A 1 205 ? -8.719 5.730 23.490 1.00 89.19 205 ALA A O 1
ATOM 1705 N N . SER A 1 206 ? -10.839 5.454 24.167 1.00 86.62 206 SER A N 1
ATOM 1706 C CA . SER A 1 206 ? -10.722 6.311 25.356 1.00 86.62 206 SER A CA 1
ATOM 1707 C C . SER A 1 206 ? -10.019 5.598 26.513 1.00 86.62 206 SER A C 1
ATOM 1709 O O . SER A 1 206 ? -9.419 6.243 27.376 1.00 86.62 206 SER A O 1
ATOM 1711 N N . CYS A 1 207 ? -10.066 4.265 26.539 1.00 78.88 207 CYS A N 1
ATOM 1712 C CA . CYS A 1 207 ? -9.403 3.458 27.555 1.00 78.88 207 CYS A CA 1
ATOM 1713 C C . CYS A 1 207 ? -7.872 3.541 27.416 1.00 78.88 207 CYS A C 1
ATOM 1715 O O . CYS A 1 207 ? -7.326 3.581 26.315 1.00 78.88 207 CYS A O 1
ATOM 1717 N N . LYS A 1 208 ? -7.155 3.573 28.550 1.00 72.44 208 LYS A N 1
ATOM 1718 C CA . LYS A 1 208 ? -5.679 3.618 28.552 1.00 72.44 208 LYS A CA 1
ATOM 1719 C C . LYS A 1 208 ? -5.035 2.301 28.107 1.00 72.44 208 LYS A C 1
ATOM 1721 O O . LYS A 1 208 ? -3.987 2.352 27.477 1.00 72.44 208 LYS A O 1
ATOM 1726 N N . ASN A 1 209 ? -5.651 1.167 28.442 1.00 74.44 209 ASN A N 1
ATOM 1727 C CA . ASN A 1 209 ? -5.131 -0.172 28.153 1.00 74.44 209 ASN A CA 1
ATOM 1728 C C . ASN A 1 209 ? -5.997 -0.857 27.096 1.00 74.44 209 ASN A C 1
ATOM 1730 O O . ASN A 1 209 ? -7.224 -0.722 27.135 1.00 74.44 209 ASN A O 1
ATOM 1734 N N . MET A 1 210 ? -5.366 -1.614 26.199 1.00 81.31 210 MET A N 1
ATOM 1735 C CA . MET A 1 210 ? -6.054 -2.305 25.117 1.00 81.31 210 MET A CA 1
ATOM 1736 C C . MET A 1 210 ? -6.476 -3.708 25.567 1.00 81.31 210 MET A C 1
ATOM 1738 O O . MET A 1 210 ? -5.681 -4.529 26.003 1.00 81.31 210 MET A O 1
ATOM 1742 N N . THR A 1 211 ? -7.757 -4.024 25.438 1.00 83.94 211 THR A N 1
ATOM 1743 C CA . THR A 1 211 ? -8.251 -5.404 25.543 1.00 83.94 211 THR A CA 1
ATOM 1744 C C . THR A 1 211 ? -8.456 -5.983 24.146 1.00 83.94 211 THR A C 1
ATOM 1746 O O . THR A 1 211 ? -8.625 -5.235 23.188 1.00 83.94 211 THR A O 1
ATOM 1749 N N . THR A 1 212 ? -8.536 -7.310 24.011 1.00 80.25 212 THR A N 1
ATOM 1750 C CA . THR A 1 212 ? -8.892 -7.944 22.725 1.00 80.25 212 THR A CA 1
ATOM 1751 C C . THR A 1 212 ? -10.221 -7.413 22.180 1.00 80.25 212 THR A C 1
ATOM 1753 O O . THR A 1 212 ? -10.327 -7.095 21.002 1.00 80.25 212 THR A O 1
ATOM 1756 N N . LYS A 1 213 ? -11.220 -7.229 23.052 1.00 85.31 213 LYS A N 1
ATOM 1757 C CA . LYS A 1 213 ? -12.531 -6.705 22.653 1.00 85.31 213 LYS A CA 1
ATOM 1758 C C . LYS A 1 213 ? -12.450 -5.256 22.168 1.00 85.31 213 LYS A C 1
ATOM 1760 O O . LYS A 1 213 ? -13.049 -4.932 21.149 1.00 85.31 213 LYS A O 1
ATOM 1765 N N . SER A 1 214 ? -11.727 -4.387 22.879 1.00 88.31 214 SER A N 1
ATOM 1766 C CA . SER A 1 214 ? -11.567 -2.992 22.449 1.00 88.31 214 SER A CA 1
ATOM 1767 C C . SER A 1 214 ? -10.756 -2.896 21.157 1.00 88.31 214 SER A C 1
ATOM 1769 O O . SER A 1 214 ? -11.113 -2.105 20.295 1.00 88.31 214 SER A O 1
ATOM 1771 N N . TYR A 1 215 ? -9.732 -3.738 20.982 1.00 89.19 215 TYR A N 1
ATOM 1772 C CA . TYR A 1 215 ? -8.968 -3.833 19.737 1.00 89.19 215 TYR A CA 1
ATOM 1773 C C . TYR A 1 215 ? -9.878 -4.152 18.545 1.00 89.19 215 TYR A C 1
ATOM 1775 O O . TYR A 1 215 ? -9.887 -3.409 17.566 1.00 89.19 215 TYR A O 1
ATOM 1783 N N . ASP A 1 216 ? -10.677 -5.220 18.654 1.00 89.06 216 ASP A N 1
ATOM 1784 C CA . ASP A 1 216 ? -11.591 -5.660 17.594 1.00 89.06 216 ASP A CA 1
ATOM 1785 C C . ASP A 1 216 ? -12.604 -4.566 17.232 1.00 89.06 216 ASP A C 1
ATOM 1787 O O . ASP A 1 216 ? -12.840 -4.304 16.053 1.00 89.06 216 ASP A O 1
ATOM 1791 N N . ILE A 1 217 ? -13.183 -3.898 18.237 1.00 92.50 217 ILE A N 1
ATOM 1792 C CA . ILE A 1 217 ? -14.158 -2.824 18.011 1.00 92.50 217 ILE A CA 1
ATOM 1793 C C . ILE A 1 217 ? -13.501 -1.628 17.319 1.00 92.50 217 ILE A C 1
ATOM 1795 O O . ILE A 1 217 ? -14.076 -1.081 16.379 1.00 92.50 217 ILE A O 1
ATOM 1799 N N . ILE A 1 218 ? -12.293 -1.240 17.732 1.00 94.19 218 ILE A N 1
ATOM 1800 C CA . ILE A 1 218 ? -11.566 -0.125 17.117 1.00 94.19 218 ILE A CA 1
ATOM 1801 C C . ILE A 1 218 ? -11.199 -0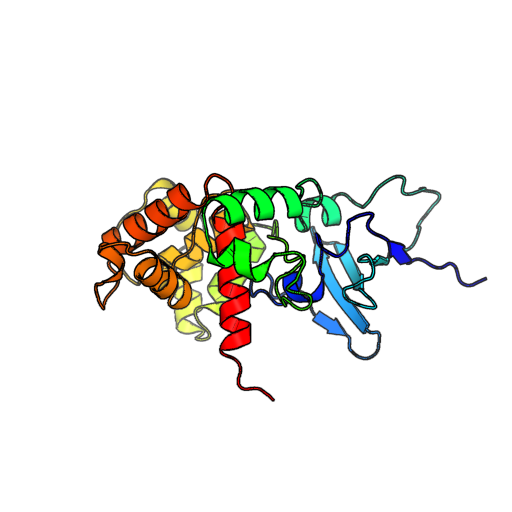.453 15.667 1.00 94.19 218 ILE A C 1
ATOM 1803 O O . ILE A 1 218 ? -11.477 0.350 14.776 1.00 94.19 218 ILE A O 1
ATOM 1807 N N . SER A 1 219 ? -10.620 -1.633 15.420 1.00 93.75 219 SER A N 1
ATOM 1808 C CA . SER A 1 219 ? -10.261 -2.093 14.072 1.00 93.75 219 SER A CA 1
ATOM 1809 C C . SER A 1 219 ? -11.481 -2.128 13.156 1.00 93.75 219 SER A C 1
ATOM 1811 O O . SER A 1 219 ? -11.458 -1.558 12.064 1.00 93.75 219 SER A O 1
ATOM 1813 N N . LYS A 1 220 ? -12.594 -2.698 13.635 1.00 94.62 220 LYS A N 1
ATOM 1814 C CA . LYS A 1 220 ? -13.850 -2.752 12.887 1.00 94.62 220 LYS A CA 1
ATOM 1815 C C . LYS A 1 220 ? -14.425 -1.361 12.615 1.00 94.62 220 LYS A C 1
ATOM 1817 O O . LYS A 1 220 ? -14.811 -1.093 11.485 1.00 94.62 220 LYS A O 1
ATOM 1822 N N . SER A 1 221 ? -14.415 -0.467 13.601 1.00 96.75 221 SER A N 1
ATOM 1823 C CA . SER A 1 221 ? -14.929 0.901 13.446 1.00 96.75 221 SER A CA 1
ATOM 1824 C C . SER A 1 221 ? -14.141 1.698 12.401 1.00 96.75 221 SER A C 1
ATOM 1826 O O . SER A 1 221 ? -14.733 2.375 11.565 1.00 96.75 221 SER A O 1
ATOM 1828 N N . LEU A 1 222 ? -12.807 1.586 12.396 1.00 96.62 222 LEU A N 1
ATOM 1829 C CA . LEU A 1 222 ? -11.962 2.216 11.373 1.00 96.62 222 LEU A CA 1
ATOM 1830 C C . LEU A 1 222 ? -12.124 1.553 9.996 1.00 96.62 222 LEU A C 1
ATOM 1832 O O . LEU A 1 222 ? -12.098 2.237 8.973 1.00 96.62 222 LEU A O 1
ATOM 1836 N N . SER A 1 223 ? -12.319 0.231 9.966 1.00 96.81 223 SER A N 1
ATOM 1837 C CA . SER A 1 223 ? -12.634 -0.511 8.744 1.00 96.81 223 SER A CA 1
ATOM 1838 C C . SER A 1 223 ? -13.938 -0.025 8.112 1.00 96.81 223 SER A C 1
ATOM 1840 O O . SER A 1 223 ? -13.958 0.304 6.931 1.00 96.81 223 SER A O 1
ATOM 1842 N N . ASP A 1 224 ? -14.999 0.121 8.907 1.00 96.69 224 ASP A N 1
ATOM 1843 C CA . ASP A 1 224 ? -16.296 0.619 8.439 1.00 96.69 224 ASP A CA 1
ATOM 1844 C C . ASP A 1 224 ? -16.226 2.078 7.979 1.00 96.69 224 ASP A C 1
ATOM 1846 O O . ASP A 1 224 ? -16.890 2.457 7.014 1.00 96.69 224 ASP A O 1
ATOM 1850 N N . PHE A 1 225 ? -15.380 2.884 8.624 1.00 96.31 225 PHE A N 1
ATOM 1851 C CA . PHE A 1 225 ? -15.184 4.284 8.266 1.00 96.31 225 PHE A CA 1
ATOM 1852 C C . PHE A 1 225 ? -14.525 4.460 6.886 1.00 96.31 225 PHE A C 1
ATOM 1854 O O . PHE A 1 225 ? -15.049 5.194 6.049 1.00 96.31 225 PHE A O 1
ATOM 1861 N N . TRP A 1 226 ? -13.414 3.771 6.598 1.00 96.00 226 TRP A N 1
ATOM 1862 C CA . TRP A 1 226 ? -12.708 3.908 5.308 1.00 96.00 226 TRP A CA 1
ATOM 1863 C C . TRP A 1 226 ? -13.123 2.887 4.237 1.00 96.00 226 TRP A C 1
ATOM 1865 O O . TRP A 1 226 ? -12.788 3.065 3.066 1.00 96.00 226 TRP A O 1
ATOM 1875 N N . GLY A 1 227 ? -13.884 1.852 4.593 1.00 96.19 227 GLY A N 1
ATOM 1876 C CA . GLY A 1 227 ? -14.440 0.869 3.664 1.00 96.19 227 GLY A CA 1
ATOM 1877 C C . GLY A 1 227 ? -13.471 -0.249 3.261 1.00 96.19 227 GLY A C 1
ATOM 1878 O O . GLY A 1 227 ? -12.583 -0.650 4.010 1.00 96.19 227 GLY A O 1
ATOM 1879 N N . ASN A 1 228 ? -13.651 -0.781 2.048 1.00 96.25 228 ASN A N 1
ATOM 1880 C CA . ASN A 1 228 ? -13.012 -2.025 1.588 1.00 96.25 228 ASN A CA 1
ATOM 1881 C C . ASN A 1 228 ? -11.475 -1.986 1.529 1.00 96.25 228 ASN A C 1
ATOM 1883 O O . ASN A 1 228 ? -10.841 -3.039 1.496 1.00 96.25 228 ASN A O 1
ATOM 1887 N N . TYR A 1 229 ? -10.889 -0.789 1.520 1.00 97.44 229 TYR A N 1
ATOM 1888 C CA . TYR A 1 229 ? -9.447 -0.561 1.431 1.00 97.44 229 TYR A CA 1
ATOM 1889 C C . TYR A 1 229 ? -8.901 0.186 2.657 1.00 97.44 229 TYR A C 1
ATOM 1891 O O . TYR A 1 229 ? -7.855 0.832 2.593 1.00 97.44 229 TYR A O 1
ATOM 1899 N N . SER A 1 230 ? -9.611 0.111 3.785 1.00 97.12 230 SER A N 1
ATOM 1900 C CA . SER A 1 230 ? -9.252 0.781 5.039 1.00 97.12 230 SER A CA 1
ATOM 1901 C C . SER A 1 230 ? -7.843 0.460 5.543 1.00 97.12 230 SER A C 1
ATOM 1903 O O . SER A 1 230 ? -7.216 1.311 6.170 1.00 97.12 230 SER A O 1
ATOM 1905 N N . GLY A 1 231 ? -7.307 -0.727 5.257 1.00 96.94 231 GLY A N 1
ATOM 1906 C CA . GLY A 1 231 ? -5.938 -1.086 5.618 1.00 96.94 231 GLY A CA 1
ATOM 1907 C C . GLY A 1 231 ? -4.887 -0.313 4.813 1.00 96.94 231 GLY A C 1
ATOM 1908 O O . GLY A 1 231 ? -3.820 0.023 5.325 1.00 96.94 231 GLY A O 1
ATOM 1909 N N . TRP A 1 232 ? -5.203 0.071 3.575 1.00 97.56 232 TRP A N 1
ATOM 1910 C CA . TRP A 1 232 ? -4.340 0.955 2.788 1.00 97.56 232 TRP A CA 1
ATOM 1911 C C . TRP A 1 232 ? -4.377 2.386 3.344 1.00 97.56 232 TRP A C 1
ATOM 1913 O O . TRP A 1 232 ? -3.322 2.985 3.558 1.00 97.56 232 TRP A O 1
ATOM 1923 N N . ALA A 1 233 ? -5.566 2.895 3.692 1.00 96.56 233 ALA A N 1
ATOM 1924 C CA . ALA A 1 233 ? -5.707 4.179 4.386 1.00 96.56 233 ALA A CA 1
ATOM 1925 C C . ALA A 1 233 ? -4.920 4.199 5.713 1.00 96.56 233 ALA A C 1
ATOM 1927 O O . ALA A 1 233 ? -4.181 5.144 6.002 1.00 96.56 233 ALA A O 1
ATOM 1928 N N . GLN A 1 234 ? -5.013 3.116 6.490 1.00 95.44 234 GLN A N 1
ATOM 1929 C CA . GLN A 1 234 ? -4.237 2.906 7.712 1.00 95.44 234 GLN A CA 1
ATOM 1930 C C . GLN A 1 234 ? -2.729 2.977 7.453 1.00 95.44 234 GLN A C 1
ATOM 1932 O O . GLN A 1 234 ? -2.017 3.629 8.214 1.00 95.44 234 GLN A O 1
ATOM 1937 N N . THR A 1 235 ? -2.248 2.345 6.380 1.00 95.12 235 THR A N 1
ATOM 1938 C CA . THR A 1 235 ? -0.820 2.317 6.030 1.00 95.12 235 THR A CA 1
ATOM 1939 C C . THR A 1 235 ? -0.288 3.723 5.738 1.00 95.12 235 THR A C 1
ATOM 1941 O O . THR A 1 235 ? 0.778 4.092 6.236 1.00 95.12 235 THR A O 1
ATOM 1944 N N . ILE A 1 236 ? -1.055 4.531 4.997 1.00 95.00 236 ILE A N 1
ATOM 1945 C CA . ILE A 1 236 ? -0.732 5.940 4.725 1.00 95.00 236 ILE A CA 1
ATOM 1946 C C . ILE A 1 236 ? -0.633 6.718 6.043 1.00 95.00 236 ILE A C 1
ATOM 1948 O O . ILE A 1 236 ? 0.409 7.294 6.343 1.00 95.00 236 ILE A O 1
ATOM 1952 N N . LEU A 1 237 ? -1.675 6.664 6.878 1.00 92.12 237 LEU A N 1
ATOM 1953 C CA . LEU A 1 237 ? -1.723 7.368 8.166 1.00 92.12 237 LEU A CA 1
ATOM 1954 C C . LEU A 1 237 ? -0.590 6.970 9.117 1.00 92.12 237 LEU A C 1
ATOM 1956 O O . LEU A 1 237 ? -0.023 7.822 9.808 1.00 92.12 237 LEU A O 1
ATOM 1960 N N . PHE A 1 238 ? -0.276 5.677 9.178 1.00 90.38 238 PHE A N 1
ATOM 1961 C CA . PHE A 1 238 ? 0.816 5.154 9.987 1.00 90.38 238 PHE A CA 1
ATOM 1962 C C . PHE A 1 238 ? 2.159 5.722 9.528 1.00 90.38 238 PHE A C 1
ATOM 1964 O O . PHE A 1 238 ? 2.888 6.296 10.341 1.00 90.38 238 PHE A O 1
ATOM 1971 N N . TYR A 1 239 ? 2.465 5.623 8.231 1.00 90.75 239 TYR A N 1
ATOM 1972 C CA . TYR A 1 239 ? 3.720 6.126 7.683 1.00 90.75 239 TYR A CA 1
ATOM 1973 C C . TYR A 1 239 ? 3.876 7.630 7.906 1.00 90.75 239 TYR A C 1
ATOM 1975 O O . TYR A 1 239 ? 4.916 8.083 8.391 1.00 90.75 239 TYR A O 1
ATOM 1983 N N . THR A 1 240 ? 2.821 8.397 7.633 1.00 89.44 240 THR A N 1
ATOM 1984 C CA . THR A 1 240 ? 2.825 9.841 7.831 1.00 89.44 240 THR A CA 1
ATOM 1985 C C . THR A 1 240 ? 3.140 10.214 9.280 1.00 89.44 240 THR A C 1
ATOM 1987 O O . THR A 1 240 ? 4.029 11.030 9.528 1.00 89.44 240 THR A O 1
ATOM 1990 N N . ARG A 1 241 ? 2.491 9.568 10.259 1.00 86.06 241 ARG A N 1
ATOM 1991 C CA . ARG A 1 241 ? 2.773 9.832 11.680 1.00 86.06 241 ARG A CA 1
ATOM 1992 C C . ARG A 1 241 ? 4.161 9.382 12.110 1.00 86.06 241 ARG A C 1
ATOM 1994 O O . ARG A 1 241 ? 4.776 10.038 12.950 1.00 86.06 241 ARG A O 1
ATOM 2001 N N . MET A 1 242 ? 4.672 8.290 11.546 1.00 83.88 242 MET A N 1
ATOM 2002 C CA . MET A 1 242 ? 6.056 7.895 11.790 1.00 83.88 242 MET A CA 1
ATOM 2003 C C . MET A 1 242 ? 7.030 8.968 11.301 1.00 83.88 242 MET A C 1
ATOM 2005 O O . MET A 1 242 ? 7.980 9.282 12.018 1.00 83.88 242 MET A O 1
ATOM 2009 N N . MET A 1 243 ? 6.794 9.557 10.124 1.00 83.38 243 MET A N 1
ATOM 2010 C CA . MET A 1 243 ? 7.646 10.625 9.593 1.00 83.38 243 MET A CA 1
ATOM 2011 C C . MET A 1 243 ? 7.581 11.889 10.457 1.00 83.38 243 MET A C 1
ATOM 2013 O O . MET A 1 243 ? 8.625 12.453 10.762 1.00 83.38 243 MET A O 1
ATOM 2017 N N . GLU A 1 244 ? 6.398 12.278 10.935 1.00 82.50 244 GLU A N 1
ATOM 2018 C CA . GLU A 1 244 ? 6.220 13.432 11.836 1.00 82.50 244 GLU A CA 1
ATOM 2019 C C . GLU A 1 244 ? 6.869 13.240 13.213 1.00 82.50 244 GLU A C 1
ATOM 2021 O O . GLU A 1 244 ? 7.248 14.206 13.870 1.00 82.50 244 GLU A O 1
ATOM 2026 N N . SER A 1 245 ? 6.986 11.991 13.671 1.00 73.19 245 SER A N 1
ATOM 2027 C CA . SER A 1 245 ? 7.596 11.668 14.965 1.00 73.19 245 SER A CA 1
ATOM 2028 C C . SER A 1 245 ? 9.126 11.621 14.941 1.00 73.19 245 SER A C 1
ATOM 2030 O O . SER A 1 245 ? 9.754 11.638 16.003 1.00 73.19 245 SER A O 1
ATOM 2032 N N . LYS A 1 246 ? 9.747 11.551 13.754 1.00 65.44 246 LYS A N 1
ATOM 2033 C CA . LYS A 1 246 ? 11.205 11.614 13.640 1.00 65.44 246 LYS A CA 1
ATOM 2034 C C . LYS A 1 246 ? 11.642 13.057 13.920 1.00 65.44 246 LYS A C 1
ATOM 2036 O O . LYS A 1 246 ? 11.143 13.965 13.262 1.00 65.44 246 LYS A O 1
ATOM 2041 N N . PRO A 1 247 ? 12.563 13.303 14.870 1.00 48.44 247 PRO A N 1
ATOM 2042 C CA . PRO A 1 247 ? 13.113 14.641 15.044 1.00 48.44 247 PRO A CA 1
ATOM 2043 C C . PRO A 1 247 ? 13.754 15.075 13.724 1.00 48.44 247 PRO A C 1
ATOM 2045 O O . PRO A 1 247 ? 14.482 14.277 13.128 1.00 48.44 247 PRO A O 1
ATOM 2048 N N . ASN A 1 248 ? 13.471 16.306 13.278 1.00 46.22 248 ASN A N 1
ATOM 2049 C CA . ASN A 1 248 ? 14.156 16.929 12.143 1.00 46.22 248 ASN A CA 1
ATOM 2050 C C . ASN A 1 248 ? 15.666 16.782 12.374 1.00 46.22 248 ASN A C 1
ATOM 2052 O O . ASN A 1 248 ? 16.210 17.401 13.290 1.00 46.22 248 ASN A O 1
ATOM 2056 N N . LYS A 1 249 ? 16.300 15.886 11.617 1.00 32.97 249 LYS A N 1
ATOM 2057 C CA . LYS A 1 249 ? 17.752 15.727 11.588 1.00 32.97 249 LYS A CA 1
ATOM 2058 C C . LYS A 1 249 ? 18.333 16.658 10.544 1.00 32.97 249 LYS A C 1
ATOM 2060 O O . LYS A 1 249 ? 17.720 16.741 9.458 1.00 32.97 249 LYS A O 1
#

pLDDT: mean 81.54, std 18.06, range [32.97, 97.88]

Radius of gyration: 19.36 Å; chains: 1; bounding box: 42×48×56 Å

Secondary structure (DSSP, 8-state):
-----EEE--S-TTT--HHHHHTSSS-S--EEETTTTEEEEEETTEEEEEE-SSTTSPPEEE----SS----S--HHHHHHTTTTS-HHHHHHHHHTT-HHHHHHHSTT-TT-TTTTPPPP---HHHHHHHHHHHT---HHHHHHHHHTTTHHHHHHHHH----S-SHHHHHHHHHHHHHS--TT-----HHHHHHHHHTT-GGGGSSS--HHHHHHHHHHHHHHH-TTHHHHHHHHHHHHHHHHS---

InterPro domains:
  IPR011257 DNA glycosylase [SSF48150] (171-239)
  IPR012904 8-oxoguanine DNA glycosylase, N-terminal [PF07934] (9-129)
  IPR023170 Helix-hairpin-helix, base-excision DNA repair, C-terminal [G3DSA:1.10.1670.10] (175-243)
  IPR052054 Oxidative DNA damage repair enzyme [PTHR10242] (6-147)

Organism: Schistosoma bovis (NCBI:txid6184)

Sequence (249 aa):
RQVNNWHSIPVDPQDFNLFSTLNSGQAFRWIFNSTLNEWHGVINGHLWRLRQMEDSNPVEYYFEKNLGIKLSDVPFDLRDYFRLDMNLSDLVKEWSLKDEWFENRFSKNCQMDTARGLRLLRQDPEETLFSFITSANNNLTRITKLLYFNLSFICKLILSRTSALVEEPFKVADCICLMSLDKLNVVPIDVHMHRVAREKGIPEASCKNMTTKSYDIISKSLSDFWGNYSGWAQTILFYTRMMESKPNK

Foldseek 3Di:
DPDPQKDFAPDFLLQADPVLQCPLPLDDAWDQDPVVQWTWGDFPNDIWIWHDPDSRGTIIIGDDDDPDDDPPHDDPRVCQFQVVVDGVVVLLVLLVVQDVVSVVCVPPPNPDQSLRSHTQGAGALVNLLLVLLCVVDVDPVVSVVVVVCDPVVLVCCVVPVDDDDDPSVQLSNLSSCCRHVLQQLFARDDPQLLVVLVVVVPPLSVDPDDDPVSRVSSRVVQSVSSDSRSNRVNSSSSSSVVVVPDPDD